Protein AF-A0A835HK41-F1 (afdb_monomer)

Secondary structure (DSSP, 8-state):
-THHHHHT---SS---EEEEES---SS--GGGGGHHHHSTT--EEEEE--TT------GGG-SS--EEEEES-TT---SHHHHH-TT--TTTTT--S-EEESTT--EEEEE--TT---SSPPP--STTEEE-TT--EEEEES-TT--S--GGGS-TT--EEEEES--THHHHB-TTTTT-TT--EEEEES---SSPPBT----TT--EEEEES-HHHHS-------SS--B----TTS--EEEEE-

Organism: NCBI:txid261450

Mean predicted aligned error: 10.42 Å

Structure (mmCIF, N/CA/C/O backbone):
data_AF-A0A835HK41-F1
#
_entry.id   AF-A0A835HK41-F1
#
loop_
_atom_site.group_PDB
_atom_site.id
_atom_site.type_symbol
_atom_site.label_atom_id
_atom_site.label_alt_id
_atom_site.label_comp_id
_atom_site.label_asym_id
_atom_site.label_entity_id
_atom_site.label_seq_id
_atom_site.pdbx_PDB_ins_code
_atom_site.Cartn_x
_atom_site.Cartn_y
_atom_site.Cartn_z
_atom_site.occupancy
_atom_site.B_iso_or_equiv
_atom_site.auth_seq_id
_atom_site.auth_comp_id
_atom_site.auth_asym_id
_atom_site.auth_atom_id
_atom_site.pdbx_PDB_model_num
ATOM 1 N N . MET A 1 1 ? -22.771 12.656 -3.712 1.00 49.12 1 MET A N 1
ATOM 2 C CA . MET A 1 1 ? -23.406 12.860 -2.393 1.00 49.12 1 MET A CA 1
ATOM 3 C C . MET A 1 1 ? -22.307 12.696 -1.344 1.00 49.12 1 MET A C 1
ATOM 5 O O . MET A 1 1 ? -21.992 11.572 -0.983 1.00 49.12 1 MET A O 1
ATOM 9 N N . GLU A 1 2 ? -21.628 13.786 -0.967 1.00 55.28 2 GLU A N 1
ATOM 10 C CA . GLU A 1 2 ? -20.454 13.754 -0.064 1.00 55.28 2 GLU A CA 1
ATOM 11 C C . GLU A 1 2 ? -20.826 13.539 1.416 1.00 55.28 2 GLU A C 1
ATOM 13 O O . GLU A 1 2 ? -20.044 12.956 2.163 1.00 55.28 2 GLU A O 1
ATOM 18 N N . GLY A 1 3 ? -22.055 13.886 1.817 1.00 61.69 3 GLY A N 1
ATOM 19 C CA . GLY A 1 3 ? -22.496 13.876 3.220 1.00 61.69 3 GLY A CA 1
ATOM 20 C C . GLY A 1 3 ? -22.807 12.507 3.843 1.00 61.69 3 GLY A C 1
ATOM 21 O O . GLY A 1 3 ? -23.171 12.443 5.014 1.00 61.69 3 GLY A O 1
ATOM 22 N N . VAL A 1 4 ? -22.686 11.392 3.111 1.00 67.62 4 VAL A N 1
ATOM 23 C CA . VAL A 1 4 ? -22.950 10.055 3.689 1.00 67.62 4 VAL A CA 1
ATOM 24 C C . VAL A 1 4 ? -21.869 9.685 4.706 1.00 67.62 4 VAL A C 1
ATOM 26 O O . VAL A 1 4 ? -22.189 9.238 5.803 1.00 67.62 4 VAL A O 1
ATOM 29 N N . LEU A 1 5 ? -20.593 9.937 4.386 1.00 72.31 5 LEU A N 1
ATOM 30 C CA . LEU A 1 5 ? -19.492 9.670 5.316 1.00 72.31 5 LEU A CA 1
ATOM 31 C C . LEU A 1 5 ? -19.488 10.642 6.507 1.00 72.31 5 LEU A C 1
ATOM 33 O O . LEU A 1 5 ? -19.051 10.264 7.588 1.00 72.31 5 LEU A O 1
ATOM 37 N N . GLU A 1 6 ? -19.992 11.869 6.350 1.00 71.56 6 GLU A N 1
ATOM 38 C CA . GLU A 1 6 ? -20.070 12.860 7.438 1.00 71.56 6 GLU A CA 1
ATOM 39 C C . GLU A 1 6 ? -20.971 12.389 8.585 1.00 71.56 6 GLU A C 1
ATOM 41 O O . GLU A 1 6 ? -20.616 12.546 9.750 1.00 71.56 6 GLU A O 1
ATOM 46 N N . ASN A 1 7 ? -22.087 11.736 8.251 1.00 66.12 7 ASN A N 1
ATOM 47 C CA . ASN A 1 7 ? -23.061 11.225 9.219 1.00 66.12 7 ASN A CA 1
ATOM 48 C C . ASN A 1 7 ? -22.710 9.833 9.770 1.00 66.12 7 ASN A C 1
ATOM 50 O O . ASN A 1 7 ? -23.328 9.377 10.728 1.00 66.12 7 ASN A O 1
ATOM 54 N N . LEU A 1 8 ? -21.730 9.151 9.168 1.00 67.19 8 LEU A N 1
ATOM 55 C CA . LEU A 1 8 ? -21.302 7.807 9.562 1.00 67.19 8 LEU A CA 1
ATOM 56 C C . LEU A 1 8 ? -20.300 7.783 10.714 1.00 67.19 8 LEU A C 1
ATOM 58 O O . LEU A 1 8 ? -19.982 6.681 11.159 1.00 67.19 8 LEU A O 1
ATOM 62 N N . GLY A 1 9 ? -19.790 8.945 11.152 1.00 63.72 9 GLY A N 1
ATOM 63 C CA . GLY A 1 9 ? -18.715 9.054 12.145 1.00 63.72 9 GLY A CA 1
ATOM 64 C C . GLY A 1 9 ? -18.848 7.968 13.213 1.00 63.72 9 GLY A C 1
ATOM 65 O O . GLY A 1 9 ? -19.854 7.974 13.925 1.00 63.72 9 GLY A O 1
ATOM 66 N N . PRO A 1 10 ? -17.931 6.978 13.272 1.00 58.06 10 PRO A N 1
ATOM 67 C CA . PRO A 1 10 ? -18.225 5.733 13.955 1.00 58.06 10 PRO A CA 1
ATOM 68 C C . PRO A 1 10 ? -18.379 6.015 15.443 1.00 58.06 10 PRO A C 1
ATOM 70 O O . PRO A 1 10 ? -17.421 6.266 16.176 1.00 58.06 10 PRO A O 1
ATOM 73 N N . HIS A 1 11 ? -19.629 5.999 15.892 1.00 54.53 11 HIS A N 1
ATOM 74 C CA . HIS A 1 11 ? -19.964 6.042 17.297 1.00 54.53 11 HIS A CA 1
ATOM 75 C C . HIS A 1 11 ? -19.516 4.705 17.912 1.00 54.53 11 HIS A C 1
ATOM 77 O O . HIS A 1 11 ? -20.265 3.736 17.913 1.00 54.53 11 HIS A O 1
ATOM 83 N N . LYS A 1 12 ? -18.300 4.705 18.480 1.00 60.59 12 LYS A N 1
ATOM 84 C CA . LYS A 1 12 ? -17.705 3.700 19.390 1.00 60.59 12 LYS A CA 1
ATOM 85 C C . LYS A 1 12 ? -17.008 2.469 18.767 1.00 60.59 12 LYS A C 1
ATOM 87 O O . LYS A 1 12 ? -17.631 1.525 18.294 1.00 60.59 12 LYS A O 1
ATOM 92 N N . SER A 1 13 ? -15.677 2.475 18.897 1.00 63.34 13 SER A N 1
ATOM 93 C CA . SER A 1 13 ? -14.769 1.468 19.503 1.00 63.34 13 SER A CA 1
ATOM 94 C C . SER A 1 13 ? -14.923 -0.047 19.259 1.00 63.34 13 SER A C 1
ATOM 96 O O . SER A 1 13 ? -14.248 -0.812 19.938 1.00 63.34 13 SER A O 1
ATOM 98 N N . SER A 1 14 ? -15.751 -0.531 18.338 1.00 73.50 14 SER A N 1
ATOM 99 C CA . SER A 1 14 ? -15.800 -1.969 17.978 1.00 73.50 14 SER A CA 1
ATOM 100 C C . SER A 1 14 ? -15.593 -2.232 16.491 1.00 73.50 14 SER A C 1
ATOM 102 O O . SER A 1 14 ? -15.550 -3.380 16.065 1.00 73.50 14 SER A O 1
ATOM 104 N N . LEU A 1 15 ? -15.459 -1.169 15.695 1.00 84.25 15 LEU A N 1
ATOM 105 C CA . LEU A 1 15 ? -15.229 -1.305 14.269 1.00 84.25 15 LEU A CA 1
ATOM 106 C C . LEU A 1 15 ? -13.803 -1.809 14.031 1.00 84.25 15 LEU A C 1
ATOM 108 O O . LEU A 1 15 ? -12.838 -1.092 14.296 1.00 84.25 15 LEU A O 1
ATOM 112 N N . GLU A 1 16 ? -13.705 -3.036 13.531 1.00 90.88 16 GLU A N 1
ATOM 113 C CA . GLU A 1 16 ? -12.445 -3.687 13.160 1.00 90.88 16 GLU A CA 1
ATOM 114 C C . GLU A 1 16 ? -12.195 -3.641 11.648 1.00 90.88 16 GLU A C 1
ATOM 116 O O . GLU A 1 16 ? -11.050 -3.707 11.207 1.00 90.88 16 GLU A O 1
ATOM 121 N N . GLU A 1 17 ? -13.242 -3.471 10.841 1.00 92.31 17 GLU A N 1
ATOM 122 C CA . GLU A 1 17 ? -13.142 -3.414 9.385 1.00 92.31 17 GLU A CA 1
ATOM 123 C C . GLU A 1 17 ? -13.850 -2.176 8.833 1.00 92.31 17 GLU A C 1
ATOM 125 O O . GLU A 1 17 ? -15.007 -1.905 9.152 1.00 92.31 17 GLU A O 1
ATOM 130 N N . LEU A 1 18 ? -13.149 -1.429 7.980 1.00 90.62 18 LEU A N 1
ATOM 131 C CA . LEU A 1 18 ? -13.694 -0.287 7.255 1.00 90.62 18 LEU A CA 1
ATOM 132 C C . LEU A 1 18 ? -13.413 -0.436 5.761 1.00 90.62 18 LEU A C 1
ATOM 134 O O . LEU A 1 18 ? -12.268 -0.352 5.315 1.00 90.62 18 LEU A O 1
ATOM 138 N N . VAL A 1 19 ? -14.482 -0.580 4.983 1.00 92.81 19 VAL A N 1
ATOM 139 C CA . VAL A 1 19 ? -14.432 -0.577 3.520 1.00 92.81 19 VAL A CA 1
ATOM 140 C C . VAL A 1 19 ? -15.157 0.657 3.004 1.00 92.81 19 VAL A C 1
ATOM 142 O O . VAL A 1 19 ? -16.350 0.834 3.243 1.00 92.81 19 VAL A O 1
ATOM 145 N N . ILE A 1 20 ? -14.441 1.504 2.272 1.00 91.56 20 ILE A N 1
ATOM 146 C CA . ILE A 1 20 ? -15.010 2.645 1.560 1.00 91.56 20 ILE A CA 1
ATOM 147 C C . ILE A 1 20 ? -14.843 2.378 0.072 1.00 91.56 20 ILE A C 1
ATOM 149 O O . ILE A 1 20 ? -13.726 2.300 -0.442 1.00 91.56 20 ILE A O 1
ATOM 153 N N . GLN A 1 21 ? -15.972 2.233 -0.613 1.00 93.62 21 GLN A N 1
ATOM 154 C CA . GLN A 1 21 ? -16.022 1.918 -2.031 1.00 93.62 21 GLN A CA 1
ATOM 155 C C . GLN A 1 21 ? -16.770 3.003 -2.801 1.00 93.62 21 GLN A C 1
ATOM 157 O O . GLN A 1 21 ? -17.793 3.503 -2.333 1.00 93.62 21 GLN A O 1
ATOM 162 N N . SER A 1 22 ? -16.281 3.337 -3.998 1.00 92.69 22 SER A N 1
ATOM 163 C CA . SER A 1 22 ? -16.965 4.251 -4.922 1.00 92.69 22 SER A CA 1
ATOM 164 C C . SER A 1 22 ? -17.223 5.639 -4.315 1.00 92.69 22 SER A C 1
ATOM 166 O O . SER A 1 22 ? -18.188 6.314 -4.679 1.00 92.69 22 SER A O 1
ATOM 168 N N . TYR A 1 23 ? -16.371 6.081 -3.378 1.00 88.81 23 TYR A N 1
ATOM 169 C CA . TYR A 1 23 ? -16.504 7.393 -2.749 1.00 88.81 23 TYR A CA 1
ATOM 170 C C . TYR A 1 23 ? -16.081 8.492 -3.721 1.00 88.81 23 TYR A C 1
ATOM 172 O O . TYR A 1 23 ? -14.926 8.592 -4.131 1.00 88.81 23 TYR A O 1
ATOM 180 N N . VAL A 1 24 ? -17.046 9.331 -4.084 1.00 87.62 24 VAL A N 1
ATOM 181 C CA . VAL A 1 24 ? -16.872 10.405 -5.071 1.00 87.62 24 VAL A CA 1
ATOM 182 C C . VAL A 1 24 ? -16.473 11.743 -4.452 1.00 87.62 24 VAL A C 1
ATOM 184 O O . VAL A 1 24 ? -16.379 12.726 -5.183 1.00 87.62 24 VAL A O 1
ATOM 187 N N . GLY A 1 25 ? -16.276 11.804 -3.134 1.00 84.25 25 GLY A N 1
ATOM 188 C CA . GLY A 1 25 ? -15.827 13.030 -2.487 1.00 84.25 25 GLY A CA 1
ATOM 189 C C . GLY A 1 25 ? -14.341 13.291 -2.686 1.00 84.25 25 GLY A C 1
ATOM 190 O O . GLY A 1 25 ? -13.558 12.379 -2.960 1.00 84.25 25 GLY A O 1
ATOM 191 N N . PHE A 1 26 ? -13.957 14.558 -2.562 1.00 82.12 26 PHE A N 1
ATOM 192 C CA . PHE A 1 26 ? -12.574 14.991 -2.794 1.00 82.12 26 PHE A CA 1
ATOM 193 C C . PHE A 1 26 ? -11.659 14.776 -1.586 1.00 82.12 26 PHE A C 1
ATOM 195 O O . PHE A 1 26 ? -10.443 14.629 -1.734 1.00 82.12 26 PHE A O 1
ATOM 202 N N . MET A 1 27 ? -12.249 14.762 -0.394 1.00 78.19 27 MET A N 1
ATOM 203 C CA . MET A 1 27 ? -11.568 14.614 0.884 1.00 78.19 27 MET A CA 1
ATOM 204 C C . MET A 1 27 ? -12.424 13.785 1.831 1.00 78.19 27 MET A C 1
ATOM 206 O O . MET A 1 27 ? -13.643 13.751 1.706 1.00 78.19 27 MET A O 1
ATOM 210 N N . PHE A 1 28 ? -11.791 13.135 2.799 1.00 81.06 28 PHE A N 1
ATOM 211 C CA . PHE A 1 28 ? -12.534 12.468 3.858 1.00 81.06 28 PHE A CA 1
ATOM 212 C C . PHE A 1 28 ? -13.167 13.471 4.835 1.00 81.06 28 PHE A C 1
ATOM 214 O O . PHE A 1 28 ? -12.683 14.597 4.966 1.00 81.06 28 PHE A O 1
ATOM 221 N N . PRO A 1 29 ? -14.238 13.083 5.548 1.00 75.50 29 PRO A N 1
ATOM 222 C CA . PRO A 1 29 ? -14.838 13.935 6.568 1.00 75.50 29 PRO A CA 1
ATOM 223 C C . PRO A 1 29 ? -13.855 14.224 7.721 1.00 75.50 29 PRO A C 1
ATOM 225 O O . PRO A 1 29 ? -12.966 13.410 7.993 1.00 75.50 29 PRO A O 1
ATOM 228 N N . PRO A 1 30 ? -14.031 15.332 8.470 1.00 76.56 30 PRO A N 1
ATOM 229 C CA . PRO A 1 30 ? -13.111 15.749 9.534 1.00 76.56 30 PRO A CA 1
ATOM 230 C C . PRO A 1 30 ? -12.805 14.667 10.578 1.00 76.56 30 PRO A C 1
ATOM 232 O O . PRO A 1 30 ? -11.676 14.565 11.056 1.00 76.56 30 PRO A O 1
ATOM 235 N N . TRP A 1 31 ? -13.779 13.810 10.901 1.00 78.25 31 TRP A N 1
ATOM 236 C CA . TRP A 1 31 ? -13.586 12.728 11.870 1.00 78.25 31 TRP A CA 1
ATOM 237 C C . TRP A 1 31 ? -12.554 11.685 11.410 1.00 78.25 31 TRP A C 1
ATOM 239 O O . TRP A 1 31 ? -11.861 11.109 12.246 1.00 78.25 31 TRP A O 1
ATOM 249 N N . MET A 1 32 ? -12.378 11.489 10.098 1.00 75.19 32 MET A N 1
ATOM 250 C CA . MET A 1 32 ? -11.334 10.623 9.542 1.00 75.19 32 MET A CA 1
ATOM 251 C C . MET A 1 32 ? -9.946 11.255 9.597 1.00 75.19 32 MET A C 1
ATOM 253 O O . MET A 1 32 ? -8.975 10.557 9.368 1.00 75.19 32 MET A O 1
ATOM 257 N N . PHE A 1 33 ? -9.793 12.537 9.925 1.00 71.19 33 PHE A N 1
ATOM 258 C CA . PHE A 1 33 ? -8.470 13.107 10.206 1.00 71.19 33 PHE A CA 1
ATOM 259 C C . PHE A 1 33 ? -8.049 12.919 11.671 1.00 71.19 33 PHE A C 1
ATOM 261 O O . PHE A 1 33 ? -6.866 13.030 11.990 1.00 71.19 33 PHE A O 1
ATOM 268 N N . SER A 1 34 ? -8.990 12.515 12.530 1.00 71.00 34 SER A N 1
ATOM 269 C CA . SER A 1 34 ? -8.771 12.089 13.917 1.00 71.00 34 SER A CA 1
ATOM 270 C C . SER A 1 34 ? -8.719 10.556 14.046 1.00 71.00 34 SER A C 1
ATOM 272 O O . SER A 1 34 ? -9.203 9.993 15.033 1.00 71.00 34 SER A O 1
ATOM 274 N N . VAL A 1 35 ? -8.133 9.868 13.050 1.00 63.84 35 VAL A N 1
ATOM 275 C CA . VAL A 1 35 ? -8.142 8.391 12.923 1.00 63.84 35 VAL A CA 1
ATOM 276 C C . VAL A 1 35 ? -7.738 7.653 14.193 1.00 63.84 35 VAL A C 1
ATOM 278 O O . VAL A 1 35 ? -8.343 6.646 14.535 1.00 63.84 35 VAL A O 1
ATOM 281 N N . GLN A 1 36 ? -6.744 8.162 14.920 1.00 64.69 36 GLN A N 1
ATOM 282 C CA . GLN A 1 36 ? -6.186 7.493 16.095 1.00 64.69 36 GLN A CA 1
ATOM 283 C C . GLN A 1 36 ? -7.208 7.317 17.231 1.00 64.69 36 GLN A C 1
ATOM 285 O O . GLN A 1 36 ? -7.095 6.381 18.013 1.00 64.69 36 GLN A O 1
ATOM 290 N N . PHE A 1 37 ? -8.209 8.199 17.309 1.00 65.62 37 PHE A N 1
ATOM 291 C CA . PHE A 1 37 ? -9.241 8.167 18.347 1.00 65.62 37 PHE A CA 1
ATOM 292 C C . PHE A 1 37 ? -10.542 7.538 17.847 1.00 65.62 37 PHE A C 1
ATOM 294 O O . PHE A 1 37 ? -11.225 6.847 18.595 1.00 65.62 37 PHE A O 1
ATOM 301 N N . VAL A 1 38 ? -10.884 7.780 16.582 1.00 68.62 38 VAL A N 1
ATOM 302 C CA . VAL A 1 38 ? -12.179 7.391 16.006 1.00 68.62 38 VAL A CA 1
ATOM 303 C C . VAL A 1 38 ? -12.137 5.982 15.406 1.00 68.62 38 VAL A C 1
ATOM 305 O O . VAL A 1 38 ? -13.110 5.239 15.479 1.00 68.62 38 VAL A O 1
ATOM 308 N N . LEU A 1 39 ? -10.988 5.594 14.857 1.00 75.31 39 LEU A N 1
ATOM 309 C CA . LEU A 1 39 ? -10.744 4.320 14.180 1.00 75.31 39 LEU A CA 1
ATOM 310 C C . LEU A 1 39 ? -9.711 3.475 14.940 1.00 75.31 39 LEU A C 1
ATOM 312 O O . LEU A 1 39 ? -8.976 2.691 14.345 1.00 75.31 39 LEU A O 1
ATOM 316 N N . SER A 1 40 ? -9.646 3.638 16.266 1.00 77.56 40 SER A N 1
ATOM 317 C CA . SER A 1 40 ? -8.586 3.072 17.107 1.00 77.56 40 SER A CA 1
ATOM 318 C C . SER A 1 40 ? -8.465 1.552 17.014 1.00 77.56 40 SER A C 1
ATOM 320 O O . SER A 1 40 ? -7.374 1.043 17.224 1.00 77.56 40 SER A O 1
ATOM 322 N N . ASN A 1 41 ? -9.549 0.842 16.692 1.00 86.81 41 ASN A N 1
ATOM 323 C CA . ASN A 1 41 ? -9.608 -0.623 16.696 1.00 86.81 41 ASN A CA 1
ATOM 324 C C . ASN A 1 41 ? -9.660 -1.228 15.288 1.00 86.81 41 ASN A C 1
ATOM 326 O O . ASN A 1 41 ? -9.850 -2.431 15.159 1.00 86.81 41 ASN A O 1
ATOM 330 N N . ILE A 1 42 ? -9.470 -0.419 14.239 1.00 90.81 42 ILE A N 1
ATOM 331 C CA . ILE A 1 42 ? -9.457 -0.920 12.866 1.00 90.81 42 ILE A CA 1
ATOM 332 C C . ILE A 1 42 ? -8.263 -1.854 12.662 1.00 90.81 42 ILE A C 1
ATOM 334 O O . ILE A 1 42 ? -7.113 -1.467 12.868 1.00 90.81 42 ILE A O 1
ATOM 338 N N . ILE A 1 43 ? -8.573 -3.058 12.194 1.00 94.94 43 ILE A N 1
ATOM 339 C CA . ILE A 1 43 ? -7.661 -4.130 11.800 1.00 94.94 43 ILE A CA 1
ATOM 340 C C . ILE A 1 43 ? -7.550 -4.182 10.271 1.00 94.94 43 ILE A C 1
ATOM 342 O O . ILE A 1 43 ? -6.456 -4.363 9.735 1.00 94.94 43 ILE A O 1
ATOM 346 N N . HIS A 1 44 ? -8.655 -3.957 9.558 1.00 96.31 44 HIS A N 1
ATOM 347 C CA . HIS A 1 44 ? -8.719 -4.012 8.099 1.00 96.31 44 HIS A CA 1
ATOM 348 C C . HIS A 1 44 ? -9.278 -2.710 7.523 1.00 96.31 44 HIS A C 1
ATOM 350 O O . HIS A 1 44 ? -10.377 -2.281 7.876 1.00 96.31 44 HIS A O 1
ATOM 356 N N . LEU A 1 45 ? -8.537 -2.083 6.608 1.00 95.00 45 LEU A N 1
ATOM 357 C CA . LEU A 1 45 ? -8.985 -0.881 5.910 1.00 95.00 45 LEU A CA 1
ATOM 358 C C . LEU A 1 45 ? -8.831 -1.050 4.404 1.00 95.00 45 LEU A C 1
ATOM 360 O O . LEU A 1 45 ? -7.746 -1.350 3.905 1.00 95.00 45 LEU A O 1
ATOM 364 N N . LYS A 1 46 ? -9.915 -0.801 3.670 1.00 96.38 46 LYS A N 1
ATOM 365 C CA . LYS A 1 46 ? -9.931 -0.840 2.209 1.00 96.38 46 LYS A CA 1
ATOM 366 C C . LYS A 1 46 ? -10.566 0.415 1.630 1.00 96.38 46 LYS A C 1
ATOM 368 O O . LYS A 1 46 ? -11.729 0.706 1.895 1.00 96.38 46 LYS A O 1
ATOM 373 N N . LEU A 1 47 ? -9.815 1.114 0.787 1.00 95.50 47 LEU A N 1
ATOM 374 C CA . LEU A 1 47 ? -10.312 2.178 -0.080 1.00 95.50 47 LEU A CA 1
ATOM 375 C C . LEU A 1 47 ? -10.308 1.657 -1.514 1.00 95.50 47 LEU A C 1
ATOM 377 O O . LEU A 1 47 ? -9.265 1.231 -2.007 1.00 95.50 47 LEU A O 1
ATOM 381 N N . PHE A 1 48 ? -11.464 1.659 -2.172 1.00 96.38 48 PHE A N 1
ATOM 382 C CA . PHE A 1 48 ? -11.611 1.102 -3.515 1.00 96.38 48 PHE A CA 1
ATOM 383 C C . PHE A 1 48 ? -12.432 2.017 -4.419 1.00 96.38 48 PHE A C 1
ATOM 385 O O . PHE A 1 48 ? -13.554 2.383 -4.078 1.00 96.38 48 PHE A O 1
ATOM 392 N N . GLN A 1 49 ? -11.899 2.346 -5.597 1.00 95.12 49 GLN A N 1
ATOM 393 C CA . GLN A 1 49 ? -12.581 3.186 -6.587 1.00 95.12 49 GLN A CA 1
ATOM 394 C C . GLN A 1 49 ? -13.031 4.531 -6.001 1.00 95.12 49 GLN A C 1
ATOM 396 O O . GLN A 1 49 ? -14.196 4.897 -6.112 1.00 95.12 49 GLN A O 1
ATOM 401 N N . CYS A 1 50 ? -12.133 5.284 -5.370 1.00 93.12 50 CYS A N 1
ATOM 402 C CA . CYS A 1 50 ? -12.435 6.642 -4.906 1.00 93.12 50 CYS A CA 1
ATOM 403 C C . CYS A 1 50 ? -11.793 7.655 -5.870 1.00 93.12 50 CYS A C 1
ATOM 405 O O . CYS A 1 50 ? -10.692 8.137 -5.598 1.00 93.12 50 CYS A O 1
ATOM 407 N N . PRO A 1 51 ? -12.412 7.950 -7.031 1.00 90.94 51 PRO A N 1
ATOM 408 C CA . PRO A 1 51 ? -11.704 8.553 -8.157 1.00 90.94 51 PRO A CA 1
ATOM 409 C C . PRO A 1 51 ? -11.296 10.011 -7.938 1.00 90.94 51 PRO A C 1
ATOM 411 O O . PRO A 1 51 ? -10.356 10.482 -8.567 1.00 90.94 51 PRO A O 1
ATOM 414 N N . ASN A 1 52 ? -11.998 10.718 -7.052 1.00 90.94 52 ASN A N 1
ATOM 415 C CA . ASN A 1 52 ? -11.763 12.132 -6.760 1.00 90.94 52 ASN A CA 1
ATOM 416 C C . ASN A 1 52 ? -10.860 12.349 -5.540 1.00 90.94 52 ASN A C 1
ATOM 418 O O . ASN A 1 52 ? -10.488 13.489 -5.251 1.00 90.94 52 ASN A O 1
ATOM 422 N N . LEU A 1 53 ? -10.518 11.274 -4.825 1.00 89.06 53 LEU A N 1
ATOM 423 C CA . LEU A 1 53 ? -9.753 11.331 -3.590 1.00 89.06 53 LEU A CA 1
ATOM 424 C C . LEU A 1 53 ? -8.289 11.643 -3.905 1.00 89.06 53 LEU A C 1
ATOM 426 O O . LEU A 1 53 ? -7.587 10.828 -4.500 1.00 89.06 53 LEU A O 1
ATOM 430 N N . LYS A 1 54 ? -7.846 12.837 -3.510 1.00 87.25 54 LYS A N 1
ATOM 431 C CA . LYS A 1 54 ? -6.473 13.311 -3.755 1.00 87.25 54 LYS A CA 1
ATOM 432 C C . LYS A 1 54 ? -5.557 13.146 -2.555 1.00 87.25 54 LYS A C 1
ATOM 434 O O . LYS A 1 54 ? -4.361 12.977 -2.752 1.00 87.25 54 LYS A O 1
ATOM 439 N N . VAL A 1 55 ? -6.128 13.240 -1.354 1.00 83.12 55 VAL A N 1
ATOM 440 C CA . VAL A 1 55 ? -5.393 13.268 -0.088 1.00 83.12 55 VAL A CA 1
ATOM 441 C C . VAL A 1 55 ? -5.932 12.189 0.835 1.00 83.12 55 VAL A C 1
ATOM 443 O O . VAL A 1 55 ? -7.142 12.114 1.071 1.00 83.12 55 VAL A O 1
ATOM 446 N N . LEU A 1 56 ? -5.035 11.362 1.368 1.00 86.00 56 LEU A N 1
ATOM 447 C CA . LEU A 1 56 ? -5.378 10.352 2.369 1.00 86.00 56 LEU A CA 1
ATOM 448 C C . LEU A 1 56 ? -5.294 10.928 3.794 1.00 86.00 56 LEU A C 1
ATOM 450 O O . LEU A 1 56 ? -4.543 11.872 4.048 1.00 86.00 56 LEU A O 1
ATOM 454 N N . PRO A 1 57 ? -6.063 10.385 4.756 1.00 82.94 57 PRO A N 1
ATOM 455 C CA . PRO A 1 57 ? -5.864 10.721 6.154 1.00 82.94 57 PRO A CA 1
ATOM 456 C C . PRO A 1 57 ? -4.560 10.083 6.654 1.00 82.94 57 PRO A C 1
ATOM 458 O O . PRO A 1 57 ? -4.018 9.183 6.016 1.00 82.94 57 PRO A O 1
ATOM 461 N N . ALA A 1 58 ? -4.090 10.503 7.832 1.00 83.31 58 ALA A N 1
ATOM 462 C CA . ALA A 1 58 ? -2.857 10.004 8.452 1.00 83.31 58 ALA A CA 1
ATOM 463 C C . ALA A 1 58 ? -3.005 8.564 8.991 1.00 83.31 58 ALA A C 1
ATOM 465 O O . ALA A 1 58 ? -2.924 8.321 10.199 1.00 83.31 58 ALA A O 1
ATOM 466 N N . LEU A 1 59 ? -3.252 7.608 8.093 1.00 88.94 59 LEU A N 1
ATOM 467 C CA . LEU A 1 59 ? -3.531 6.203 8.393 1.00 88.94 59 LEU A CA 1
ATOM 468 C C . LEU A 1 59 ? -2.401 5.539 9.190 1.00 88.94 59 LEU A C 1
ATOM 470 O O . LEU A 1 59 ? -2.668 4.608 9.947 1.00 88.94 59 LEU A O 1
ATOM 474 N N . GLY A 1 60 ? -1.169 6.057 9.108 1.00 87.00 60 GLY A N 1
ATOM 475 C CA . GLY A 1 60 ? -0.012 5.557 9.853 1.00 87.00 60 GLY A CA 1
ATOM 476 C C . GLY A 1 60 ? -0.175 5.550 11.366 1.00 87.00 60 GLY A C 1
ATOM 477 O O . GLY A 1 60 ? 0.520 4.803 12.050 1.00 87.00 60 GLY A O 1
ATOM 478 N N . LYS A 1 61 ? -1.114 6.325 11.912 1.00 85.25 61 LYS A N 1
ATOM 479 C CA . LYS A 1 61 ? -1.376 6.362 13.355 1.00 85.25 61 LYS A CA 1
ATOM 480 C C . LYS A 1 61 ? -2.305 5.243 13.848 1.00 85.25 61 LYS A C 1
ATOM 482 O O . LYS A 1 61 ? -2.498 5.123 15.058 1.00 85.25 61 LYS A O 1
ATOM 487 N N . LEU A 1 62 ? -2.867 4.425 12.955 1.00 88.56 62 LEU A N 1
ATOM 488 C CA . LEU A 1 62 ? -3.737 3.302 13.311 1.00 88.56 62 LEU A CA 1
ATOM 489 C C . LEU A 1 62 ? -2.926 2.170 13.963 1.00 88.56 62 LEU A C 1
ATOM 491 O O . LEU A 1 62 ? -2.155 1.474 13.306 1.00 88.56 62 LEU A O 1
ATOM 495 N N . GLN A 1 63 ? -3.107 1.989 15.274 1.00 87.88 63 GLN A N 1
ATOM 496 C CA . GLN A 1 63 ? -2.270 1.106 16.101 1.00 87.88 63 GLN A CA 1
ATOM 497 C C . GLN A 1 63 ? -2.571 -0.393 15.930 1.00 87.88 63 GLN A C 1
ATOM 499 O O . GLN A 1 63 ? -1.753 -1.233 16.305 1.00 87.88 63 GLN A O 1
ATOM 504 N N . PHE A 1 64 ? -3.740 -0.739 15.389 1.00 92.00 64 PHE A N 1
ATOM 505 C CA . PHE A 1 64 ? -4.192 -2.127 15.249 1.00 92.00 64 PHE A CA 1
ATOM 506 C C . PHE A 1 64 ? -4.332 -2.588 13.799 1.00 92.00 64 PHE A C 1
ATOM 508 O O . PHE A 1 64 ? -4.628 -3.757 13.577 1.00 92.00 64 PHE A O 1
ATOM 515 N N . LEU A 1 65 ? -4.068 -1.705 12.832 1.00 94.94 65 LEU A N 1
ATOM 516 C CA . LEU A 1 65 ? -4.246 -2.005 11.418 1.00 94.94 65 LEU A CA 1
ATOM 517 C C . LEU A 1 65 ? -3.265 -3.096 10.985 1.00 94.94 65 LEU A C 1
ATOM 519 O O . LEU A 1 65 ? -2.054 -2.896 11.057 1.00 94.94 65 LEU A O 1
ATOM 523 N N . GLU A 1 66 ? -3.794 -4.222 10.515 1.00 97.31 66 GLU A N 1
ATOM 524 C CA . GLU A 1 66 ? -3.034 -5.361 10.002 1.00 97.31 66 GLU A CA 1
ATOM 525 C C . GLU A 1 66 ? -3.040 -5.430 8.472 1.00 97.31 66 GLU A C 1
ATOM 527 O O . GLU A 1 66 ? -2.042 -5.859 7.887 1.00 97.31 66 GLU A O 1
ATOM 532 N N . GLN A 1 67 ? -4.120 -4.988 7.816 1.00 98.25 67 GLN A N 1
ATOM 533 C CA . GLN A 1 67 ? -4.227 -5.003 6.352 1.00 98.25 67 GLN A CA 1
ATOM 534 C C . GLN A 1 67 ? -4.746 -3.669 5.816 1.00 98.25 67 GLN A C 1
ATOM 536 O O . GLN A 1 67 ? -5.786 -3.169 6.253 1.00 98.25 67 GLN A O 1
ATOM 541 N N . LEU A 1 68 ? -4.022 -3.117 4.842 1.00 97.69 68 LEU A N 1
ATOM 542 C CA . LEU A 1 68 ? -4.361 -1.875 4.161 1.00 97.69 68 LEU A CA 1
ATOM 543 C C . LEU A 1 68 ? -4.417 -2.098 2.651 1.00 97.69 68 LEU A C 1
ATOM 545 O O . LEU A 1 68 ? -3.423 -2.484 2.038 1.00 97.69 68 LEU A O 1
ATOM 549 N N . HIS A 1 69 ? -5.565 -1.789 2.053 1.00 98.00 69 HIS A N 1
ATOM 550 C CA . HIS A 1 69 ? -5.792 -1.887 0.615 1.00 98.00 69 HIS A CA 1
ATOM 551 C C . HIS A 1 69 ? -6.168 -0.517 0.045 1.00 98.00 69 HIS A C 1
ATOM 553 O O . HIS A 1 69 ? -7.201 0.051 0.406 1.00 98.00 69 HIS A O 1
ATOM 559 N N . LEU A 1 70 ? -5.348 0.005 -0.864 1.00 97.12 70 LEU A N 1
ATOM 560 C CA . LEU A 1 70 ? -5.560 1.267 -1.574 1.00 97.12 70 LEU A CA 1
ATOM 561 C C . LEU A 1 70 ? -5.662 0.967 -3.067 1.00 97.12 70 LEU A C 1
ATOM 563 O O . LEU A 1 70 ? -4.655 0.748 -3.742 1.00 97.12 70 LEU A O 1
ATOM 567 N N . LEU A 1 71 ? -6.895 0.891 -3.560 1.00 97.81 71 LEU A N 1
ATOM 568 C CA . LEU A 1 71 ? -7.213 0.307 -4.856 1.00 97.81 71 LEU A CA 1
ATOM 569 C C . LEU A 1 71 ? -7.967 1.310 -5.741 1.00 97.81 71 LEU A C 1
ATOM 571 O O . LEU A 1 71 ? -8.998 1.854 -5.346 1.00 97.81 71 LEU A O 1
ATOM 575 N N . ASP A 1 72 ? -7.490 1.510 -6.964 1.00 96.75 72 ASP A N 1
ATOM 576 C CA . ASP A 1 72 ? -8.091 2.376 -7.983 1.00 96.75 72 ASP A CA 1
ATOM 577 C C . ASP A 1 72 ? -8.342 3.817 -7.480 1.00 96.75 72 ASP A C 1
ATOM 579 O O . ASP A 1 72 ? -9.387 4.423 -7.737 1.00 96.75 72 ASP A O 1
ATOM 583 N N . LEU A 1 73 ? -7.380 4.373 -6.730 1.00 95.31 73 LEU A N 1
ATOM 584 C CA . LEU A 1 73 ? -7.399 5.757 -6.234 1.00 95.31 73 LEU A CA 1
ATOM 585 C C . LEU A 1 73 ? -6.707 6.684 -7.242 1.00 95.31 73 LEU A C 1
ATOM 587 O O . LEU A 1 73 ? -5.597 7.168 -7.027 1.00 95.31 73 LEU A O 1
ATOM 591 N N . ILE A 1 74 ? -7.363 6.899 -8.383 1.00 95.12 74 ILE A N 1
ATOM 592 C CA . ILE A 1 74 ? -6.728 7.469 -9.582 1.00 95.12 74 ILE A CA 1
ATOM 593 C C . ILE A 1 74 ? -6.205 8.903 -9.436 1.00 95.12 74 ILE A C 1
ATOM 595 O O . ILE A 1 74 ? -5.385 9.319 -10.247 1.00 95.12 74 ILE A O 1
ATOM 599 N N . ALA A 1 75 ? -6.670 9.659 -8.440 1.00 93.44 75 ALA A N 1
ATOM 600 C CA . ALA A 1 75 ? -6.267 11.047 -8.216 1.00 93.44 75 ALA A CA 1
ATOM 601 C C . ALA A 1 75 ? -5.174 11.216 -7.144 1.00 93.44 75 ALA A C 1
ATOM 603 O O . ALA A 1 75 ? -4.716 12.343 -6.932 1.00 93.44 75 ALA A O 1
ATOM 604 N N . VAL A 1 76 ? -4.752 10.132 -6.481 1.00 91.00 76 VAL A N 1
ATOM 605 C CA . VAL A 1 76 ? -3.685 10.161 -5.471 1.00 91.00 76 VAL A CA 1
ATOM 606 C C . VAL A 1 76 ? -2.335 10.331 -6.156 1.00 91.00 76 VAL A C 1
ATOM 608 O O . VAL A 1 76 ? -1.983 9.557 -7.045 1.00 91.00 76 VAL A O 1
ATOM 611 N N . LYS A 1 77 ? -1.577 11.340 -5.712 1.00 89.56 77 LYS A N 1
ATOM 612 C CA . LYS A 1 77 ? -0.254 11.666 -6.263 1.00 89.56 77 LYS A CA 1
ATOM 613 C C . LYS A 1 77 ? 0.903 11.298 -5.348 1.00 89.56 77 LYS A C 1
ATOM 615 O O . LYS A 1 77 ? 1.924 10.842 -5.842 1.00 89.56 77 LYS A O 1
ATOM 620 N N . GLN A 1 78 ? 0.746 11.458 -4.038 1.00 86.56 78 GLN A N 1
ATOM 621 C CA . GLN A 1 78 ? 1.789 11.181 -3.050 1.00 86.56 78 GLN A CA 1
ATOM 622 C C . GLN A 1 78 ? 1.184 10.345 -1.922 1.00 86.56 78 GLN A C 1
ATOM 624 O O . GLN A 1 78 ? 0.134 10.688 -1.388 1.00 86.56 78 GLN A O 1
ATOM 629 N N . LEU A 1 79 ? 1.815 9.222 -1.580 1.00 86.31 79 LEU A N 1
ATOM 630 C CA . LEU A 1 79 ? 1.389 8.361 -0.476 1.00 86.31 79 LEU A CA 1
ATOM 631 C C . LEU A 1 79 ? 2.230 8.611 0.770 1.00 86.31 79 LEU A C 1
ATOM 633 O O . LEU A 1 79 ? 1.695 8.565 1.875 1.00 86.31 79 LEU A O 1
ATOM 637 N N . GLY A 1 80 ? 3.527 8.882 0.611 1.00 78.88 80 GLY A N 1
ATOM 638 C CA . GLY A 1 80 ? 4.453 9.038 1.730 1.00 78.88 80 GLY A CA 1
ATOM 639 C C . GLY A 1 80 ? 4.028 10.145 2.693 1.00 78.88 80 GLY A C 1
ATOM 640 O O . GLY A 1 80 ? 3.875 9.910 3.892 1.00 78.88 80 GLY A O 1
ATOM 641 N N . THR A 1 81 ? 3.768 11.340 2.170 1.00 72.50 81 THR A N 1
ATOM 642 C CA . THR A 1 81 ? 3.308 12.494 2.958 1.00 72.50 81 THR A CA 1
ATOM 643 C C . THR A 1 81 ? 1.935 12.268 3.579 1.00 72.50 81 THR A C 1
ATOM 645 O O . THR A 1 81 ? 1.713 12.632 4.735 1.00 72.50 81 THR A O 1
ATOM 648 N N . ASP A 1 82 ? 1.028 11.638 2.837 1.00 75.62 82 ASP A N 1
ATOM 649 C CA . ASP A 1 82 ? -0.381 11.538 3.203 1.00 75.62 82 ASP A CA 1
ATOM 650 C C . ASP A 1 82 ? -0.629 10.425 4.226 1.00 75.62 82 ASP A C 1
ATOM 652 O O . ASP A 1 82 ? -1.284 10.643 5.247 1.00 75.62 82 ASP A O 1
ATOM 656 N N . LEU A 1 83 ? -0.051 9.241 3.996 1.00 77.00 83 LEU A N 1
ATOM 657 C CA . LEU A 1 83 ? -0.181 8.089 4.888 1.00 77.00 83 LEU A CA 1
ATOM 658 C C . LEU A 1 83 ? 0.550 8.309 6.207 1.00 77.00 83 LEU A C 1
ATOM 660 O O . LEU A 1 83 ? 0.024 7.960 7.268 1.00 77.00 83 LEU A O 1
ATOM 664 N N . LEU A 1 84 ? 1.774 8.844 6.141 1.00 73.31 84 LEU A N 1
ATOM 665 C CA . LEU A 1 84 ? 2.647 8.947 7.306 1.00 73.31 84 LEU A CA 1
ATOM 666 C C . LEU A 1 84 ? 2.394 10.238 8.089 1.00 73.31 84 LEU A C 1
ATOM 668 O O . LEU A 1 84 ? 2.438 10.220 9.319 1.00 73.31 84 LEU A O 1
ATOM 672 N N . ARG A 1 85 ? 2.139 11.349 7.381 1.00 68.31 85 ARG A N 1
ATOM 673 C CA . ARG A 1 85 ? 1.967 12.712 7.915 1.00 68.31 85 ARG A CA 1
ATOM 674 C C . ARG A 1 85 ? 2.920 13.035 9.076 1.00 68.31 85 ARG A C 1
ATOM 676 O O . ARG A 1 85 ? 2.521 13.596 10.100 1.00 68.31 85 ARG A O 1
ATOM 683 N N . ILE A 1 86 ? 4.187 12.652 8.910 1.00 56.28 86 ILE A N 1
ATOM 684 C CA . ILE A 1 86 ? 5.284 12.935 9.839 1.00 56.28 86 ILE A CA 1
ATOM 685 C C . ILE A 1 86 ? 5.707 14.386 9.590 1.00 56.28 86 ILE A C 1
ATOM 687 O O . ILE A 1 86 ? 6.239 14.683 8.527 1.00 56.28 86 ILE A O 1
ATOM 691 N N . GLY A 1 87 ? 5.462 15.296 10.538 1.00 43.84 87 GLY A N 1
ATOM 692 C CA . GLY A 1 87 ? 6.102 16.621 10.512 1.00 43.84 87 GLY A CA 1
ATOM 693 C C . GLY A 1 87 ? 5.249 17.847 10.844 1.00 43.84 87 GLY A C 1
ATOM 694 O O . GLY A 1 87 ? 5.834 18.869 11.172 1.00 43.84 87 GLY A O 1
ATOM 695 N N . ASN A 1 88 ? 3.912 17.773 10.845 1.00 43.59 88 ASN A N 1
ATOM 696 C CA . ASN A 1 88 ? 3.071 18.966 11.090 1.00 43.59 88 ASN A CA 1
ATOM 697 C C . ASN A 1 88 ? 2.213 18.920 12.360 1.00 43.59 88 ASN A C 1
ATOM 699 O O . ASN A 1 88 ? 1.523 19.893 12.661 1.00 43.59 88 ASN A O 1
ATOM 703 N N . ASP A 1 89 ? 2.253 17.831 13.128 1.00 47.75 89 ASP A N 1
ATOM 704 C CA . ASP A 1 89 ? 1.665 17.839 14.466 1.00 47.75 89 ASP A CA 1
ATOM 705 C C . ASP A 1 89 ? 2.696 18.404 15.446 1.00 47.75 89 ASP A C 1
ATOM 707 O O . ASP A 1 89 ? 3.677 17.738 15.782 1.00 47.75 89 ASP A O 1
ATOM 711 N N . ALA A 1 90 ? 2.447 19.612 15.955 1.00 43.66 90 ALA A N 1
ATOM 712 C CA . ALA A 1 90 ? 3.198 20.206 17.067 1.00 43.66 90 ALA A CA 1
ATOM 713 C C . ALA A 1 90 ? 3.210 19.315 18.334 1.00 43.66 90 ALA A C 1
ATOM 715 O O . ALA A 1 90 ? 3.944 19.585 19.278 1.00 43.66 90 ALA A O 1
ATOM 716 N N . SER A 1 91 ? 2.415 18.236 18.357 1.00 45.66 91 SER A N 1
ATOM 717 C CA . SER A 1 91 ? 2.419 17.207 19.397 1.00 45.66 91 SER A CA 1
ATOM 718 C C . SER A 1 91 ? 3.516 16.144 19.242 1.00 45.66 91 SER A C 1
ATOM 720 O O . SER A 1 91 ? 3.685 15.338 20.149 1.00 45.66 91 SER A O 1
ATOM 722 N N . MET A 1 92 ? 4.209 16.073 18.099 1.00 45.47 92 MET A N 1
ATOM 723 C CA . MET A 1 92 ? 5.250 15.062 17.835 1.00 45.47 92 MET A CA 1
ATOM 724 C C . MET A 1 92 ? 6.665 15.611 18.041 1.00 45.47 92 MET A C 1
ATOM 726 O O . MET A 1 92 ? 7.586 14.843 18.295 1.00 45.47 92 MET A O 1
ATOM 730 N N . SER A 1 93 ? 6.839 16.935 17.992 1.00 44.97 93 SER A N 1
ATOM 731 C CA . SER A 1 93 ? 8.111 17.615 18.272 1.00 44.97 93 SER A CA 1
ATOM 732 C C . SER A 1 93 ? 8.489 17.631 19.761 1.00 44.97 93 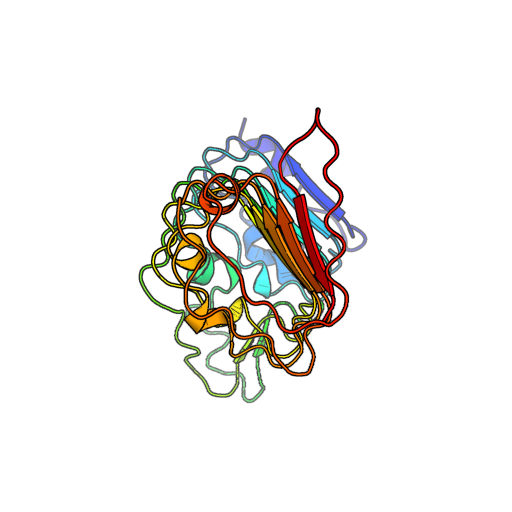SER A C 1
ATOM 734 O O . SER A 1 93 ? 9.598 18.036 20.099 1.00 44.97 93 SER A O 1
ATOM 736 N N . SER A 1 94 ? 7.601 17.175 20.653 1.00 46.88 94 SER A N 1
ATOM 737 C CA . SER A 1 94 ? 7.820 17.101 22.105 1.00 46.88 94 SER A CA 1
ATOM 738 C C . SER A 1 94 ? 7.989 15.678 22.652 1.00 46.88 94 SER A C 1
ATOM 740 O O . SER A 1 94 ? 8.176 15.509 23.858 1.00 46.88 94 SER A O 1
ATOM 742 N N . LEU A 1 95 ? 7.938 14.642 21.806 1.00 50.16 95 LEU A N 1
ATOM 743 C CA . LEU A 1 95 ? 8.033 13.256 22.264 1.00 50.16 95 LEU A CA 1
ATOM 744 C C . LEU A 1 95 ? 9.496 12.804 22.337 1.00 50.16 95 LEU A C 1
ATOM 746 O O . LEU A 1 95 ? 10.166 12.596 21.333 1.00 50.16 95 LEU A O 1
ATOM 750 N N . SER A 1 96 ? 9.965 12.568 23.559 1.00 52.72 96 SER A N 1
ATOM 751 C CA . SER A 1 96 ? 11.237 11.912 23.893 1.00 52.72 96 SER A CA 1
ATOM 752 C C . SER A 1 96 ? 11.271 10.407 23.562 1.00 52.72 96 SER A C 1
ATOM 754 O O . SER A 1 96 ? 12.227 9.720 23.912 1.00 52.72 96 SER A O 1
ATOM 756 N N . SER A 1 97 ? 10.232 9.878 22.906 1.00 58.41 97 SER A N 1
ATOM 757 C CA . SER A 1 97 ? 10.041 8.452 22.616 1.00 58.41 97 SER A CA 1
ATOM 758 C C . SER A 1 97 ? 9.967 8.185 21.110 1.00 58.41 97 SER A C 1
ATOM 760 O O . SER A 1 97 ? 9.484 9.041 20.366 1.00 58.41 97 SER A O 1
ATOM 762 N N . PRO A 1 98 ? 10.419 7.006 20.646 1.00 67.44 98 PRO A N 1
ATO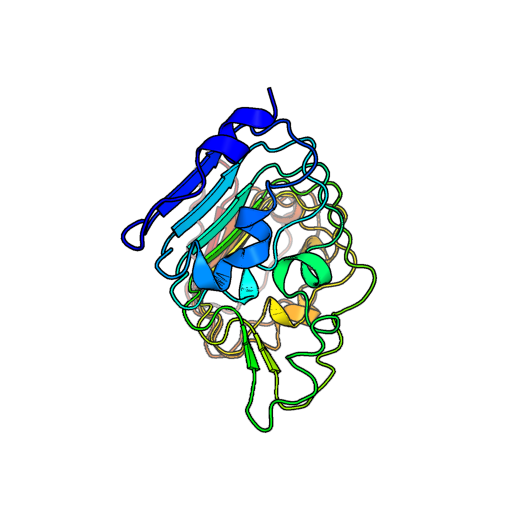M 763 C CA . PRO A 1 98 ? 10.345 6.643 19.242 1.00 67.44 98 PRO A CA 1
ATOM 764 C C . PRO A 1 98 ? 8.895 6.549 18.760 1.00 67.44 98 PRO A C 1
ATOM 766 O O . PRO A 1 98 ? 8.037 5.955 19.412 1.00 67.44 98 PRO A O 1
ATOM 769 N N . VAL A 1 99 ? 8.629 7.139 17.599 1.00 79.06 99 VAL A N 1
ATOM 770 C CA . VAL A 1 99 ? 7.322 7.113 16.943 1.00 79.06 99 VAL A CA 1
ATOM 771 C C . VAL A 1 99 ? 7.263 5.884 16.049 1.00 79.06 99 VAL A C 1
ATOM 773 O O . VAL A 1 99 ? 8.076 5.736 15.136 1.00 79.06 99 VAL A O 1
ATOM 776 N N . VAL A 1 100 ? 6.274 5.021 16.281 1.00 86.56 100 VAL A N 1
ATOM 777 C CA . VAL A 1 100 ? 6.015 3.861 15.424 1.00 86.56 100 VAL A CA 1
ATOM 778 C C . VAL A 1 100 ? 4.731 4.090 14.639 1.00 86.56 100 VAL A C 1
ATOM 780 O O . VAL A 1 100 ? 3.655 4.226 15.223 1.00 86.56 100 VAL A O 1
ATOM 783 N N . LEU A 1 101 ? 4.846 4.135 13.314 1.00 88.56 101 LEU A N 1
ATOM 784 C CA . LEU A 1 101 ? 3.698 4.189 12.414 1.00 88.56 101 LEU A CA 1
ATOM 785 C C . LEU A 1 101 ? 3.383 2.792 11.897 1.00 88.56 101 LEU A C 1
ATOM 787 O O . LEU A 1 101 ? 4.295 2.024 11.596 1.00 88.56 101 LEU A O 1
ATOM 791 N N . PHE A 1 102 ? 2.093 2.481 11.772 1.00 91.56 102 PHE A N 1
ATOM 792 C CA . PHE A 1 102 ? 1.600 1.170 11.351 1.00 91.56 102 PHE A CA 1
ATOM 793 C C . PHE A 1 102 ? 2.240 0.008 12.141 1.00 91.56 102 PHE A C 1
ATOM 795 O O . PHE A 1 102 ? 2.802 -0.919 11.552 1.00 91.56 102 PHE A O 1
ATOM 802 N N . PRO A 1 103 ? 2.172 0.024 13.484 1.00 91.62 103 PRO A N 1
ATOM 803 C CA . PRO A 1 103 ? 2.894 -0.922 14.334 1.00 91.62 103 PRO A CA 1
ATOM 804 C C . PRO A 1 103 ? 2.400 -2.367 14.222 1.00 91.62 103 PRO A C 1
ATOM 806 O O . PRO A 1 103 ? 3.016 -3.239 14.813 1.00 91.62 103 PRO A O 1
ATOM 809 N N . LYS A 1 104 ? 1.296 -2.654 13.524 1.00 95.00 104 LYS A N 1
ATOM 810 C CA . LYS A 1 104 ? 0.806 -4.025 13.302 1.00 95.00 104 LYS A CA 1
ATOM 811 C C . LYS A 1 104 ? 0.566 -4.364 11.835 1.00 95.00 104 LYS A C 1
ATOM 813 O O . LYS A 1 104 ? 0.121 -5.472 11.551 1.00 95.00 104 LYS A O 1
ATOM 818 N N . LEU A 1 105 ? 0.879 -3.453 10.911 1.00 96.31 105 LEU A N 1
ATOM 819 C CA . LEU A 1 105 ? 0.563 -3.663 9.504 1.00 96.31 105 LEU A CA 1
ATOM 820 C C . LEU A 1 105 ? 1.406 -4.809 8.958 1.00 96.31 105 LEU A C 1
ATOM 822 O O . LEU A 1 105 ? 2.628 -4.771 9.045 1.00 96.31 105 LEU A O 1
ATOM 826 N N . ARG A 1 106 ? 0.733 -5.818 8.405 1.00 96.69 106 ARG A N 1
ATOM 827 C CA . ARG A 1 106 ? 1.327 -7.031 7.835 1.00 96.69 106 ARG A CA 1
ATOM 828 C C . ARG A 1 106 ? 1.201 -7.046 6.322 1.00 96.69 106 ARG A C 1
ATOM 830 O O . ARG A 1 106 ? 2.142 -7.464 5.654 1.00 96.69 106 ARG A O 1
ATOM 837 N N . LEU A 1 107 ? 0.080 -6.557 5.794 1.00 97.31 107 LEU A N 1
ATOM 838 C CA . LEU A 1 107 ? -0.203 -6.521 4.364 1.00 97.31 107 LEU A CA 1
ATOM 839 C C . LEU A 1 107 ? -0.497 -5.096 3.898 1.00 97.31 107 LEU A C 1
ATOM 841 O O . LEU A 1 107 ? -1.381 -4.429 4.437 1.00 97.31 107 LEU A O 1
ATOM 845 N N . LEU A 1 108 ? 0.209 -4.672 2.851 1.00 96.94 108 LEU A N 1
ATOM 846 C CA . LEU A 1 108 ? -0.063 -3.437 2.122 1.00 96.94 108 LEU A CA 1
ATOM 847 C C . LEU A 1 108 ? -0.290 -3.750 0.641 1.00 96.94 108 LEU A C 1
ATOM 849 O O . LEU A 1 108 ? 0.595 -4.289 -0.026 1.00 96.94 108 LEU A O 1
ATOM 853 N N . GLU A 1 109 ? -1.463 -3.389 0.125 1.00 97.69 109 GLU A N 1
ATOM 854 C CA . GLU A 1 109 ? -1.802 -3.489 -1.294 1.00 97.69 109 GLU A CA 1
ATOM 855 C C . GLU A 1 109 ? -2.039 -2.100 -1.893 1.00 97.69 109 GLU A C 1
ATOM 857 O O . GLU A 1 109 ? -2.944 -1.373 -1.479 1.00 97.69 109 GLU A O 1
ATOM 862 N N . LEU A 1 110 ? -1.233 -1.756 -2.895 1.00 96.56 110 LEU A N 1
ATOM 863 C CA . LEU A 1 110 ? -1.310 -0.530 -3.681 1.00 96.56 110 LEU A CA 1
ATOM 864 C C . LEU A 1 110 ? -1.625 -0.908 -5.126 1.00 96.56 110 LEU A C 1
ATOM 866 O O . LEU A 1 110 ? -0.786 -1.482 -5.821 1.00 96.56 110 LEU A O 1
ATOM 870 N N . LYS A 1 111 ? -2.835 -0.614 -5.596 1.00 96.88 111 LYS A N 1
ATOM 871 C CA . LYS A 1 111 ? -3.273 -1.032 -6.929 1.00 96.88 111 LYS A CA 1
ATOM 872 C C . LYS A 1 111 ? -3.956 0.097 -7.670 1.00 96.88 111 LYS A C 1
ATOM 874 O O . LYS A 1 111 ? -4.827 0.750 -7.112 1.00 96.88 111 LYS A O 1
ATOM 879 N N . GLY A 1 112 ? -3.629 0.270 -8.947 1.00 96.50 112 GLY A N 1
ATOM 880 C CA . GLY A 1 112 ? -4.337 1.214 -9.807 1.00 96.50 112 GLY A CA 1
ATOM 881 C C . GLY A 1 112 ? -4.170 2.652 -9.324 1.00 96.50 112 GLY A C 1
ATOM 882 O O . GLY A 1 112 ? -5.153 3.372 -9.164 1.00 96.50 112 GLY A O 1
ATOM 883 N N . LEU A 1 113 ? -2.922 3.058 -9.086 1.00 95.56 113 LEU A N 1
ATOM 884 C CA . LEU A 1 113 ? -2.552 4.416 -8.685 1.00 95.56 113 LEU A CA 1
ATOM 885 C C . LEU A 1 113 ? -1.781 5.094 -9.839 1.00 95.56 113 LEU A C 1
ATOM 887 O O . LEU A 1 113 ? -0.568 5.275 -9.753 1.00 95.56 113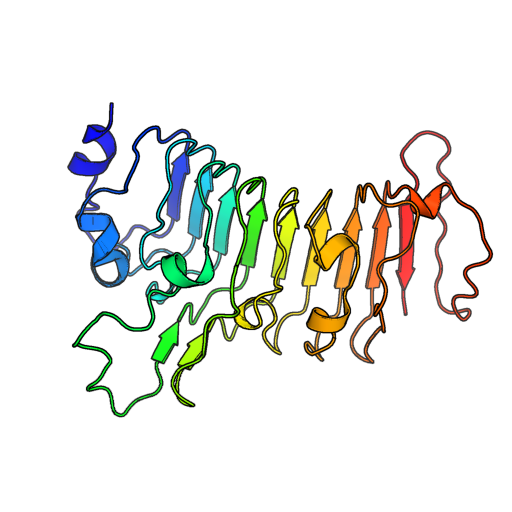 LEU A O 1
ATOM 891 N N . PRO A 1 114 ? -2.448 5.419 -10.965 1.00 94.88 114 PRO A N 1
ATOM 892 C CA . PRO A 1 114 ? -1.801 5.918 -12.181 1.00 94.88 114 PRO A CA 1
ATOM 893 C C . PRO A 1 114 ? -1.108 7.271 -12.015 1.00 94.88 114 PRO A C 1
ATOM 895 O O . PRO A 1 114 ? -0.177 7.560 -12.760 1.00 94.88 114 PRO A O 1
ATOM 898 N N . GLU A 1 115 ? -1.548 8.087 -11.057 1.00 94.25 115 GLU A N 1
ATOM 899 C CA . GLU A 1 115 ? -0.979 9.407 -10.778 1.00 94.25 115 GLU A CA 1
ATOM 900 C C . GLU A 1 115 ? 0.036 9.402 -9.629 1.00 94.25 115 GLU A C 1
ATOM 902 O O . GLU A 1 115 ? 0.598 10.453 -9.329 1.00 94.25 115 GLU A O 1
ATOM 907 N N . TRP A 1 116 ? 0.294 8.243 -9.009 1.00 92.88 116 TRP A N 1
ATOM 908 C CA . TRP A 1 116 ? 1.226 8.135 -7.890 1.00 92.88 116 TRP A CA 1
ATOM 909 C C . TRP A 1 116 ? 2.666 8.339 -8.363 1.00 92.88 116 TRP A C 1
ATOM 911 O O . TRP A 1 116 ? 3.240 7.506 -9.066 1.00 92.88 116 TRP A O 1
ATOM 921 N N . GLU A 1 117 ? 3.235 9.466 -7.952 1.00 89.75 117 GLU A N 1
ATOM 922 C CA . GLU A 1 117 ? 4.578 9.924 -8.266 1.00 89.75 117 GLU A CA 1
ATOM 923 C C . GLU A 1 117 ? 5.198 10.504 -6.990 1.00 89.75 117 GLU A C 1
ATOM 925 O O . GLU A 1 117 ? 4.942 11.644 -6.604 1.00 89.75 117 GLU A O 1
ATOM 930 N N . GLU A 1 118 ? 6.015 9.702 -6.311 1.00 82.69 118 GLU A N 1
ATOM 931 C CA . GLU A 1 118 ? 6.830 10.189 -5.196 1.00 82.69 118 GLU A CA 1
ATOM 932 C C . GLU A 1 118 ? 7.991 11.004 -5.768 1.00 82.69 118 GLU A C 1
ATOM 934 O O . GLU A 1 118 ? 8.823 10.479 -6.512 1.00 82.69 118 GLU A O 1
ATOM 939 N N . GLU A 1 119 ? 8.029 12.296 -5.447 1.00 71.88 119 GLU A N 1
ATOM 940 C CA . GLU A 1 119 ? 9.081 13.208 -5.915 1.00 71.88 119 GLU A CA 1
ATOM 941 C C . GLU A 1 119 ? 10.377 13.024 -5.117 1.00 71.88 119 GLU A C 1
ATOM 943 O O . GLU A 1 119 ? 11.482 13.144 -5.653 1.00 71.88 119 GLU A O 1
ATOM 948 N N . HIS A 1 120 ? 10.245 12.688 -3.834 1.00 71.25 120 HIS A N 1
ATOM 949 C CA . HIS A 1 120 ? 11.345 12.508 -2.900 1.00 71.25 120 HIS A CA 1
ATOM 950 C C . HIS A 1 120 ? 11.044 11.331 -1.980 1.00 71.25 120 HIS A C 1
ATOM 952 O O . HIS A 1 120 ? 9.887 11.083 -1.641 1.00 71.25 120 HIS A O 1
ATOM 958 N N . ASP A 1 121 ? 12.085 10.624 -1.544 1.00 69.75 121 ASP A N 1
ATOM 959 C CA . ASP A 1 121 ? 11.903 9.703 -0.431 1.00 69.75 121 ASP A CA 1
ATOM 960 C C . ASP A 1 121 ? 11.598 10.506 0.836 1.00 69.75 121 ASP A C 1
ATOM 962 O O . ASP A 1 121 ? 12.154 11.589 1.045 1.00 69.75 121 ASP A O 1
ATOM 966 N N . VAL A 1 122 ? 10.686 10.000 1.665 1.00 65.94 122 VAL A N 1
ATOM 967 C CA . VAL A 1 122 ? 10.267 10.713 2.872 1.00 65.94 122 VAL A CA 1
ATOM 968 C C . VAL A 1 122 ? 11.468 10.754 3.812 1.00 65.94 122 VAL A C 1
ATOM 970 O O . VAL A 1 122 ? 11.913 9.692 4.254 1.00 65.94 122 VAL A O 1
ATOM 973 N N . PRO A 1 123 ? 12.004 11.941 4.154 1.00 54.34 123 PRO A N 1
ATOM 974 C CA . PRO A 1 123 ? 13.088 12.009 5.111 1.00 54.34 123 PRO A CA 1
ATOM 975 C C . PRO A 1 123 ? 12.565 11.447 6.431 1.00 54.34 123 PRO A C 1
ATOM 977 O O . PRO A 1 123 ? 11.633 11.989 7.028 1.00 54.34 123 PRO A O 1
ATOM 980 N N . THR A 1 124 ? 13.160 10.355 6.908 1.00 54.56 124 THR A N 1
ATOM 981 C CA . THR A 1 124 ? 13.033 9.940 8.304 1.00 54.56 124 THR A CA 1
ATOM 982 C C . THR A 1 124 ? 13.742 11.008 9.133 1.00 54.56 124 THR A C 1
ATOM 984 O O . THR A 1 124 ? 14.915 10.881 9.471 1.00 54.56 124 THR A O 1
ATOM 987 N N . THR A 1 125 ? 13.059 12.126 9.382 1.00 45.03 125 THR A N 1
ATOM 988 C CA . THR A 1 125 ? 13.595 13.362 9.981 1.00 45.03 125 THR A CA 1
ATOM 989 C C . THR A 1 125 ? 14.063 13.194 11.425 1.00 45.03 125 THR A C 1
ATOM 991 O O . THR A 1 125 ? 14.580 14.132 12.025 1.00 45.03 125 THR A O 1
ATOM 994 N N . SER A 1 126 ? 13.955 11.996 11.992 1.00 48.12 126 SER A N 1
ATOM 995 C CA . SER A 1 126 ? 14.598 11.653 13.248 1.00 48.12 126 SER A CA 1
ATOM 996 C C . SER A 1 126 ? 14.995 10.180 13.243 1.00 48.12 126 SER A C 1
ATOM 998 O O . SER A 1 126 ? 14.239 9.326 12.772 1.00 48.12 126 SER A O 1
ATOM 1000 N N . ASN A 1 127 ? 16.137 9.867 13.855 1.00 52.69 127 ASN A N 1
ATOM 1001 C CA . ASN A 1 127 ? 16.611 8.503 14.141 1.00 52.69 127 ASN A CA 1
ATOM 1002 C C . ASN A 1 127 ? 15.645 7.681 15.034 1.00 52.69 127 ASN A C 1
ATOM 1004 O O . ASN A 1 127 ? 15.981 6.584 15.468 1.00 52.69 127 ASN A O 1
ATOM 1008 N N . ASN A 1 128 ? 14.446 8.205 15.306 1.00 61.75 128 ASN A N 1
ATOM 1009 C CA . ASN A 1 128 ? 13.462 7.702 16.250 1.00 61.75 128 ASN A CA 1
ATOM 1010 C C . ASN A 1 128 ? 12.120 7.330 15.585 1.00 61.75 128 ASN A C 1
ATOM 1012 O O . ASN A 1 128 ? 11.167 7.027 16.297 1.00 61.75 128 ASN A O 1
ATOM 1016 N N . THR A 1 129 ? 12.009 7.340 14.251 1.00 72.94 129 THR A N 1
ATOM 1017 C CA . THR A 1 129 ? 10.772 6.954 13.537 1.00 72.94 129 THR A CA 1
ATOM 1018 C C . THR A 1 129 ? 10.893 5.570 12.902 1.00 72.94 129 THR A C 1
ATOM 1020 O O . THR A 1 129 ? 11.734 5.366 12.032 1.00 72.94 129 THR A O 1
ATOM 1023 N N . ASN A 1 130 ? 10.035 4.629 13.305 1.00 83.19 130 ASN A N 1
ATOM 1024 C CA . ASN A 1 130 ? 9.945 3.287 12.724 1.00 83.19 130 ASN A CA 1
ATOM 1025 C C . ASN A 1 130 ? 8.616 3.138 11.970 1.00 83.19 130 ASN A C 1
ATOM 1027 O O . ASN A 1 130 ? 7.545 3.296 12.555 1.00 83.19 130 ASN A O 1
ATOM 1031 N N . ILE A 1 131 ? 8.675 2.866 10.670 1.00 86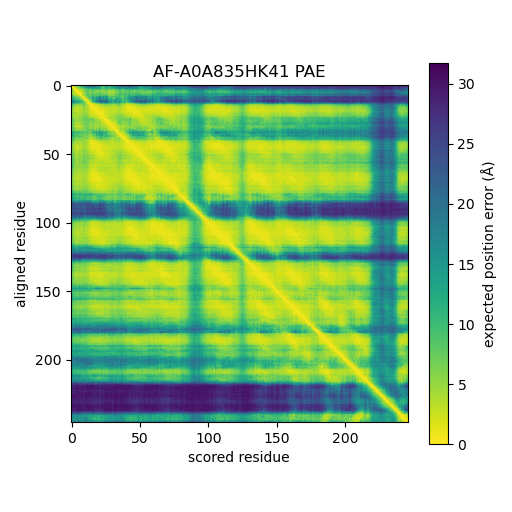.75 131 ILE A N 1
ATOM 1032 C CA . ILE A 1 131 ? 7.498 2.815 9.801 1.00 86.75 131 ILE A CA 1
ATOM 1033 C C . ILE A 1 131 ? 7.253 1.365 9.392 1.00 86.75 131 ILE A C 1
ATOM 1035 O O . ILE A 1 131 ? 8.145 0.725 8.846 1.00 86.75 131 ILE A O 1
ATOM 1039 N N . MET A 1 132 ? 6.032 0.872 9.626 1.00 90.12 132 MET A N 1
ATOM 1040 C CA . MET A 1 132 ? 5.582 -0.462 9.211 1.00 90.12 132 MET A CA 1
ATOM 1041 C C . MET A 1 132 ? 6.533 -1.595 9.642 1.00 90.12 132 MET A C 1
ATOM 1043 O O . MET A 1 132 ? 6.911 -2.429 8.816 1.00 90.12 132 MET A O 1
ATOM 1047 N N . PRO A 1 133 ? 6.927 -1.674 10.931 1.00 89.69 133 PRO A N 1
ATOM 1048 C CA . PRO A 1 133 ? 7.946 -2.620 11.380 1.00 89.69 133 PRO A CA 1
ATOM 1049 C C . PRO A 1 133 ? 7.626 -4.078 11.053 1.00 89.69 133 PRO A C 1
ATOM 1051 O O . PRO A 1 133 ? 8.558 -4.838 10.836 1.00 89.69 133 PRO A O 1
ATOM 1054 N N . HIS A 1 134 ? 6.345 -4.456 11.006 1.00 92.75 134 HIS A N 1
ATOM 1055 C CA . HIS A 1 134 ? 5.883 -5.837 10.843 1.00 92.75 134 HIS A CA 1
ATOM 1056 C C . HIS A 1 134 ? 5.314 -6.162 9.457 1.00 92.75 134 HIS A C 1
ATOM 1058 O O . HIS A 1 134 ? 4.673 -7.205 9.290 1.00 92.75 134 HIS A O 1
ATOM 1064 N N . LEU A 1 135 ? 5.535 -5.293 8.466 1.00 93.62 135 LEU A N 1
ATOM 1065 C CA . LEU A 1 135 ? 5.045 -5.534 7.114 1.00 93.62 135 LEU A CA 1
ATOM 1066 C C . LEU A 1 135 ? 5.742 -6.764 6.534 1.00 93.62 135 LEU A C 1
ATOM 1068 O O . LEU A 1 135 ? 6.960 -6.777 6.365 1.00 93.62 135 LEU A O 1
ATOM 1072 N N . ASN A 1 136 ? 4.951 -7.790 6.224 1.00 93.56 136 ASN A N 1
ATOM 1073 C CA . ASN A 1 136 ? 5.437 -9.061 5.700 1.00 93.56 136 ASN A CA 1
ATOM 1074 C C . ASN A 1 136 ? 5.126 -9.232 4.210 1.00 93.56 136 ASN A C 1
ATOM 1076 O O . ASN A 1 136 ? 5.874 -9.921 3.521 1.00 93.56 136 ASN A O 1
ATOM 1080 N N . THR A 1 137 ? 4.063 -8.591 3.714 1.00 94.94 137 THR A N 1
ATOM 1081 C CA . THR A 1 137 ? 3.565 -8.746 2.348 1.00 94.94 137 THR A CA 1
ATOM 1082 C C . THR A 1 137 ? 3.288 -7.384 1.730 1.00 94.94 137 THR A C 1
ATOM 1084 O O . THR A 1 137 ? 2.441 -6.631 2.211 1.00 94.94 137 THR A O 1
ATOM 1087 N N . LEU A 1 138 ? 3.965 -7.100 0.621 1.00 94.75 138 LEU A N 1
ATOM 1088 C CA . LEU A 1 138 ? 3.754 -5.905 -0.188 1.00 94.75 138 LEU A CA 1
ATOM 1089 C C . LEU A 1 138 ? 3.250 -6.303 -1.573 1.00 94.75 138 LEU A C 1
ATOM 1091 O O . LEU A 1 138 ? 3.861 -7.125 -2.260 1.00 94.75 138 LEU A O 1
ATOM 1095 N N . MET A 1 139 ? 2.145 -5.699 -1.996 1.00 95.62 139 MET A N 1
ATOM 1096 C CA . MET A 1 139 ? 1.552 -5.914 -3.311 1.00 95.62 139 MET A CA 1
ATOM 1097 C C . MET A 1 139 ? 1.426 -4.567 -4.017 1.00 95.62 139 MET A C 1
ATOM 1099 O O . MET A 1 139 ? 0.748 -3.67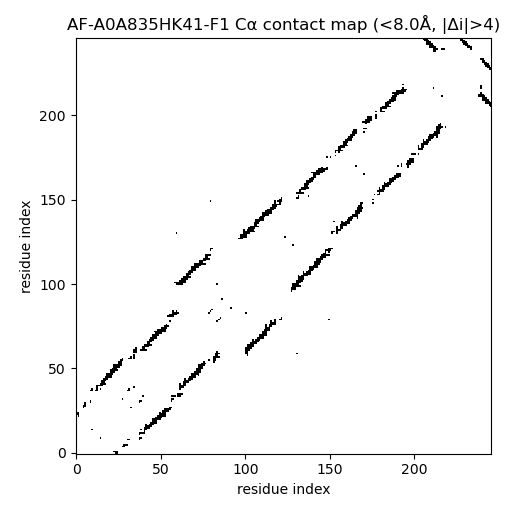4 -3.518 1.00 95.62 139 MET A O 1
ATOM 1103 N N . ILE A 1 140 ? 2.081 -4.414 -5.167 1.00 95.12 140 ILE A N 1
ATOM 1104 C CA . ILE A 1 140 ? 1.995 -3.203 -5.989 1.00 95.12 140 ILE A CA 1
ATOM 1105 C C . ILE A 1 140 ? 1.555 -3.599 -7.392 1.00 95.12 140 ILE A C 1
ATOM 1107 O O . ILE A 1 140 ? 2.120 -4.513 -7.995 1.00 95.12 140 ILE A O 1
ATOM 1111 N N . SER A 1 141 ? 0.542 -2.919 -7.923 1.00 95.56 141 SER A N 1
ATOM 1112 C CA . SER A 1 141 ? 0.055 -3.202 -9.265 1.00 95.56 141 SER A CA 1
ATOM 1113 C C . SER A 1 141 ? -0.451 -1.975 -10.008 1.00 95.56 141 SER A C 1
ATOM 1115 O O . SER A 1 141 ? -1.271 -1.229 -9.483 1.00 95.56 141 SER A O 1
ATOM 1117 N N . ASN A 1 142 ? -0.050 -1.815 -11.272 1.00 95.25 142 ASN A N 1
ATOM 1118 C CA . ASN A 1 142 ? -0.547 -0.747 -12.147 1.00 95.25 142 ASN A CA 1
ATOM 1119 C C . ASN A 1 142 ? -0.355 0.671 -11.552 1.00 95.25 142 ASN A C 1
ATOM 1121 O O . ASN A 1 142 ? -1.313 1.433 -11.401 1.00 95.25 142 ASN A O 1
ATOM 1125 N N . CYS A 1 143 ? 0.893 0.995 -11.209 1.00 94.69 143 CYS A N 1
ATOM 1126 C CA . CYS A 1 143 ? 1.370 2.282 -10.694 1.00 94.69 143 CYS A CA 1
ATOM 1127 C C . CYS A 1 143 ? 2.498 2.850 -11.594 1.00 94.69 143 CYS A C 1
ATOM 1129 O O . CYS A 1 143 ? 3.639 2.974 -11.147 1.00 94.69 143 CYS A O 1
ATOM 1131 N N . PRO A 1 144 ? 2.223 3.164 -12.876 1.00 93.00 144 PRO A N 1
ATOM 1132 C CA . PRO A 1 144 ? 3.243 3.463 -13.893 1.00 93.00 144 PRO A CA 1
ATOM 1133 C C . PRO A 1 144 ? 4.066 4.741 -13.656 1.00 93.00 144 PRO A C 1
ATOM 1135 O O . PRO A 1 144 ? 5.170 4.862 -14.180 1.00 93.00 144 PRO A O 1
ATOM 1138 N N . LYS A 1 145 ? 3.555 5.715 -12.888 1.00 93.31 145 LYS A N 1
ATOM 1139 C CA . LYS A 1 145 ? 4.247 6.992 -12.631 1.00 93.31 145 LYS A CA 1
ATOM 1140 C C . LYS A 1 145 ? 5.188 6.973 -11.426 1.00 93.31 145 LYS A C 1
ATOM 1142 O O . LYS A 1 145 ? 5.817 7.991 -11.145 1.00 93.31 145 LYS A O 1
ATOM 1147 N N . LEU A 1 146 ? 5.344 5.839 -10.742 1.00 89.50 146 LEU A N 1
ATOM 1148 C CA . LEU A 1 146 ? 6.236 5.744 -9.592 1.00 89.50 146 LEU A CA 1
ATOM 1149 C C . LEU A 1 146 ? 7.696 5.930 -10.035 1.00 89.50 146 LEU A C 1
ATOM 1151 O O . LEU A 1 146 ? 8.279 5.033 -10.639 1.00 89.50 146 LEU A O 1
ATOM 1155 N N . LYS A 1 147 ? 8.292 7.095 -9.759 1.00 86.12 147 LYS A N 1
ATOM 1156 C CA . LYS A 1 147 ? 9.671 7.431 -10.172 1.00 86.12 147 LYS A CA 1
ATOM 1157 C C . LYS A 1 147 ? 10.715 7.149 -9.099 1.00 86.12 147 LYS A C 1
ATOM 1159 O O . LYS A 1 147 ? 11.822 6.726 -9.425 1.00 86.12 147 LYS A O 1
ATOM 1164 N N . VAL A 1 148 ? 10.368 7.381 -7.836 1.00 83.94 148 VAL A N 1
ATOM 1165 C CA . VAL A 1 148 ? 11.222 7.121 -6.674 1.00 83.94 148 VAL A CA 1
ATOM 1166 C C . VAL A 1 148 ? 10.625 5.967 -5.886 1.00 83.94 148 VAL A C 1
ATOM 1168 O O . VAL A 1 148 ? 9.414 5.896 -5.706 1.00 83.94 148 VAL A O 1
ATOM 1171 N N . VAL A 1 149 ? 11.477 5.046 -5.439 1.00 80.12 149 VAL A N 1
ATOM 1172 C CA . VAL A 1 149 ? 11.085 3.906 -4.605 1.00 80.12 149 VAL A CA 1
ATOM 1173 C C . VAL A 1 149 ? 11.187 4.328 -3.138 1.00 80.12 149 VAL A C 1
ATOM 1175 O O . VAL A 1 149 ? 12.312 4.497 -2.670 1.00 80.12 149 VAL A O 1
ATOM 1178 N N . PRO A 1 150 ? 10.075 4.487 -2.399 1.00 79.62 150 PRO A N 1
ATOM 1179 C CA . PRO A 1 150 ? 10.149 4.934 -1.014 1.00 79.62 150 PRO A CA 1
ATOM 1180 C C . PRO A 1 150 ? 10.725 3.844 -0.113 1.00 79.62 150 PRO A C 1
ATOM 1182 O O . PRO A 1 150 ? 10.212 2.721 -0.097 1.00 79.62 150 PRO A O 1
ATOM 1185 N N . HIS A 1 151 ? 11.763 4.156 0.666 1.00 79.06 151 HIS A N 1
ATOM 1186 C CA . HIS A 1 151 ? 12.454 3.148 1.480 1.00 79.06 151 HIS A CA 1
ATOM 1187 C C . HIS A 1 151 ? 11.547 2.541 2.558 1.00 79.06 151 HIS A C 1
ATOM 1189 O O . HIS A 1 151 ? 11.687 1.365 2.897 1.00 79.06 151 HIS A O 1
ATOM 1195 N N . TYR A 1 152 ? 10.559 3.302 3.036 1.00 80.44 152 TYR A N 1
ATOM 1196 C CA . TYR A 1 152 ? 9.598 2.843 4.039 1.00 80.44 152 TYR A CA 1
ATOM 1197 C C . TYR A 1 152 ? 8.718 1.667 3.575 1.00 80.44 152 TYR A C 1
ATOM 1199 O O . TYR A 1 152 ? 8.154 0.970 4.415 1.00 80.44 152 TYR A O 1
ATOM 1207 N N . LEU A 1 153 ? 8.576 1.435 2.262 1.00 84.06 153 LEU A N 1
ATOM 1208 C CA . LEU A 1 153 ? 7.821 0.295 1.725 1.00 84.06 153 LEU A CA 1
ATOM 1209 C C . LEU A 1 153 ? 8.600 -1.027 1.812 1.00 84.06 153 LEU A C 1
ATOM 1211 O O . LEU A 1 153 ? 8.008 -2.091 1.647 1.00 84.06 153 LEU A O 1
ATOM 1215 N N . PHE A 1 154 ? 9.907 -0.980 2.090 1.00 82.94 154 PHE A N 1
ATOM 1216 C CA . PHE A 1 154 ? 10.793 -2.148 2.080 1.00 82.94 154 PHE A CA 1
ATOM 1217 C C . PHE A 1 154 ? 11.457 -2.376 3.444 1.00 82.94 154 PHE A C 1
ATOM 1219 O O . PHE A 1 154 ? 12.687 -2.346 3.545 1.00 82.94 154 PHE A O 1
ATOM 1226 N N . PRO A 1 155 ? 10.676 -2.612 4.516 1.00 81.38 155 PRO A N 1
ATOM 1227 C CA . PRO A 1 155 ? 11.245 -2.897 5.822 1.00 81.38 155 PRO A CA 1
ATOM 1228 C C . PRO A 1 155 ? 11.997 -4.235 5.819 1.00 81.38 155 PRO A C 1
ATOM 1230 O O . PRO A 1 155 ? 11.751 -5.136 5.011 1.00 81.38 155 PRO A O 1
ATOM 1233 N N . LEU A 1 156 ? 12.905 -4.391 6.785 1.00 79.38 156 LEU A N 1
ATOM 1234 C CA . LEU A 1 156 ? 13.754 -5.581 6.919 1.00 79.38 156 LEU A CA 1
ATOM 1235 C C . LEU A 1 156 ? 12.963 -6.888 7.097 1.00 79.38 156 LEU A C 1
ATOM 1237 O O . LEU A 1 156 ? 13.505 -7.955 6.834 1.00 79.38 156 LEU A O 1
ATOM 1241 N N . GLN A 1 157 ? 11.714 -6.827 7.565 1.00 82.75 157 GLN A N 1
ATOM 1242 C CA . GLN A 1 157 ? 10.861 -7.994 7.836 1.00 82.75 157 GLN A CA 1
ATOM 1243 C C . GLN A 1 157 ? 10.012 -8.427 6.629 1.00 82.75 157 GLN A C 1
ATOM 1245 O O . GLN A 1 157 ? 9.282 -9.410 6.730 1.00 82.75 157 GLN A O 1
ATOM 1250 N N . LEU A 1 158 ? 10.102 -7.722 5.496 1.00 88.12 158 LEU A N 1
ATOM 1251 C CA . LEU A 1 158 ? 9.322 -8.041 4.305 1.00 88.12 158 LEU A CA 1
ATOM 1252 C C . LEU A 1 158 ? 9.709 -9.427 3.759 1.00 88.12 158 LEU A C 1
ATOM 1254 O O . LEU A 1 158 ? 10.850 -9.655 3.368 1.00 88.12 158 LEU A O 1
ATOM 1258 N N . GLU A 1 159 ? 8.750 -10.354 3.713 1.00 91.06 159 GLU A N 1
ATOM 1259 C CA . GLU A 1 159 ? 8.978 -11.739 3.281 1.00 91.06 159 GLU A CA 1
ATOM 1260 C C . GLU A 1 159 ? 8.417 -12.022 1.884 1.00 91.06 159 GLU A C 1
ATOM 1262 O O . GLU A 1 159 ? 8.962 -12.845 1.145 1.00 91.06 159 GLU A O 1
ATOM 1267 N N . GLY A 1 160 ? 7.316 -11.365 1.525 1.00 91.44 160 GLY A N 1
ATOM 1268 C CA . GLY A 1 160 ? 6.583 -11.574 0.288 1.00 91.44 160 GLY A CA 1
ATOM 1269 C C . GLY A 1 160 ? 6.397 -10.273 -0.475 1.00 91.44 160 GLY A C 1
ATOM 1270 O O . GLY A 1 160 ? 5.904 -9.284 0.062 1.00 91.44 160 GLY A O 1
ATOM 1271 N N . MET A 1 161 ? 6.738 -10.290 -1.756 1.00 91.44 161 MET A N 1
ATOM 1272 C CA . MET A 1 161 ? 6.541 -9.149 -2.634 1.00 91.44 161 MET A CA 1
ATOM 1273 C C . MET A 1 161 ? 5.884 -9.585 -3.934 1.00 91.44 161 MET A C 1
ATOM 1275 O O . MET A 1 161 ? 6.315 -10.551 -4.564 1.00 91.44 161 MET A O 1
ATOM 1279 N N . LYS A 1 162 ? 4.834 -8.866 -4.332 1.00 92.19 162 LYS A N 1
ATOM 1280 C CA . LYS A 1 162 ? 4.105 -9.112 -5.574 1.00 92.19 162 LYS A CA 1
ATOM 1281 C C . LYS A 1 162 ? 4.022 -7.835 -6.386 1.00 92.19 162 LYS A C 1
ATOM 1283 O O . LYS A 1 162 ? 3.517 -6.821 -5.909 1.00 92.19 162 LYS A O 1
ATOM 1288 N N . LEU A 1 163 ? 4.505 -7.907 -7.612 1.00 92.19 163 LEU A N 1
ATOM 1289 C CA . LEU A 1 163 ? 4.482 -6.836 -8.586 1.00 92.19 163 LEU A CA 1
ATOM 1290 C C . LEU A 1 163 ? 3.680 -7.295 -9.793 1.00 92.19 163 LEU A C 1
ATOM 1292 O O . LEU A 1 163 ? 3.928 -8.376 -10.327 1.00 92.19 163 LEU A O 1
ATOM 1296 N N . TRP A 1 164 ? 2.723 -6.486 -10.229 1.00 92.94 164 TRP A N 1
ATOM 1297 C CA . TRP A 1 164 ? 1.869 -6.846 -11.357 1.00 92.94 164 TRP A CA 1
ATOM 1298 C C . TRP A 1 164 ? 1.625 -5.653 -12.280 1.00 92.94 164 TRP A C 1
ATOM 1300 O O . TRP A 1 164 ? 1.277 -4.575 -11.797 1.00 92.94 164 TRP A O 1
ATOM 1310 N N . LYS A 1 165 ? 1.721 -5.846 -13.601 1.00 92.00 165 LYS A N 1
ATOM 1311 C CA . LYS A 1 165 ? 1.611 -4.772 -14.604 1.00 92.00 165 LYS A CA 1
ATOM 1312 C C . LYS A 1 165 ? 2.749 -3.765 -14.463 1.00 92.00 165 LYS A C 1
ATOM 1314 O O . LYS A 1 165 ? 3.795 -4.081 -13.907 1.00 92.00 165 LYS A O 1
ATOM 1319 N N . ASP A 1 166 ? 2.564 -2.557 -14.981 1.00 91.06 166 ASP A N 1
ATOM 1320 C CA . ASP A 1 166 ? 3.543 -1.492 -14.810 1.00 91.06 166 ASP A CA 1
ATOM 1321 C C . ASP A 1 166 ? 3.493 -0.911 -13.390 1.00 91.06 166 ASP A C 1
ATOM 1323 O O . ASP A 1 166 ? 2.454 -0.436 -12.939 1.00 91.06 166 ASP A O 1
ATOM 1327 N N . VAL A 1 167 ? 4.616 -0.944 -12.687 1.00 90.25 167 VAL A N 1
ATOM 1328 C CA . VAL A 1 167 ? 4.854 -0.366 -11.358 1.00 90.25 167 VAL A CA 1
ATOM 1329 C C . VAL A 1 167 ? 5.969 0.698 -11.389 1.00 90.25 167 VAL A C 1
ATOM 1331 O O . VAL A 1 167 ? 6.665 0.916 -10.395 1.00 90.25 167 VAL A O 1
ATOM 1334 N N . GLY A 1 168 ? 6.162 1.353 -12.540 1.00 89.88 168 GLY A N 1
ATOM 1335 C CA . GLY A 1 168 ? 7.086 2.470 -12.714 1.00 89.88 168 GLY A CA 1
ATOM 1336 C C . GLY A 1 168 ? 8.552 2.045 -12.638 1.00 89.88 168 GLY A C 1
ATOM 1337 O O . GLY A 1 168 ? 8.972 1.061 -13.245 1.00 89.88 168 GLY A O 1
ATOM 1338 N N . VAL A 1 169 ? 9.361 2.775 -11.870 1.00 87.06 169 VAL A N 1
ATOM 1339 C CA . VAL A 1 169 ? 10.803 2.523 -11.717 1.00 87.06 169 VAL A CA 1
ATOM 1340 C C . VAL A 1 169 ? 11.105 1.100 -11.231 1.00 87.06 169 VAL A C 1
ATOM 1342 O O . VAL A 1 169 ? 12.114 0.521 -11.633 1.00 87.06 169 VAL A O 1
ATOM 1345 N N . ILE A 1 170 ? 10.205 0.500 -10.440 1.00 83.88 170 ILE A N 1
ATOM 1346 C CA . ILE A 1 170 ? 10.342 -0.871 -9.929 1.00 83.88 170 ILE A CA 1
ATOM 1347 C C . ILE A 1 170 ? 10.242 -1.899 -11.070 1.00 83.88 170 ILE A C 1
ATOM 1349 O O . ILE A 1 170 ? 10.887 -2.948 -11.019 1.00 83.88 170 ILE A O 1
ATOM 1353 N N . SER A 1 171 ? 9.499 -1.587 -12.137 1.00 82.06 171 SER A N 1
ATOM 1354 C CA . SER A 1 171 ? 9.395 -2.435 -13.329 1.00 82.06 171 SER A CA 1
ATOM 1355 C C . SER A 1 171 ? 10.732 -2.563 -14.067 1.00 82.06 171 SER A C 1
ATOM 1357 O O . SER A 1 171 ? 10.950 -3.521 -14.806 1.00 82.06 171 SER A O 1
ATOM 1359 N N . ILE A 1 172 ? 11.629 -1.591 -13.873 1.00 81.50 172 ILE A N 1
ATOM 1360 C CA . ILE A 1 172 ? 12.894 -1.456 -14.600 1.00 81.50 172 ILE A CA 1
ATOM 1361 C C . ILE A 1 172 ? 14.081 -1.829 -13.698 1.00 81.50 172 ILE A C 1
ATOM 1363 O O . ILE A 1 172 ? 15.052 -2.429 -14.168 1.00 81.50 172 ILE A O 1
ATOM 1367 N N . SER A 1 173 ? 14.002 -1.501 -12.405 1.00 82.25 173 SER A N 1
ATOM 1368 C CA . SER A 1 173 ? 15.079 -1.685 -11.434 1.00 82.25 173 SER A CA 1
ATOM 1369 C C . SER A 1 173 ? 14.576 -2.130 -10.066 1.00 82.25 173 SER A C 1
ATOM 1371 O O . SER A 1 173 ? 13.793 -1.443 -9.414 1.00 82.25 173 SER A O 1
ATOM 1373 N N . LEU A 1 174 ? 15.118 -3.254 -9.589 1.00 76.94 174 LEU A N 1
ATOM 1374 C CA . LEU A 1 174 ? 14.896 -3.770 -8.237 1.00 76.94 174 LEU A CA 1
ATOM 1375 C C . LEU A 1 174 ? 16.051 -3.442 -7.278 1.00 76.94 174 LEU A C 1
ATOM 1377 O O . LEU A 1 174 ? 16.044 -3.898 -6.137 1.00 76.94 174 LEU A O 1
ATOM 1381 N N . MET A 1 175 ? 17.034 -2.640 -7.706 1.00 73.56 175 MET A N 1
ATOM 1382 C CA . MET A 1 175 ? 18.211 -2.285 -6.893 1.00 73.56 175 MET A CA 1
ATOM 1383 C C . MET A 1 175 ? 17.836 -1.651 -5.545 1.00 73.56 175 MET A C 1
ATOM 1385 O O . MET A 1 175 ? 18.515 -1.871 -4.549 1.00 73.56 175 MET A O 1
ATOM 1389 N N . SER A 1 176 ? 16.740 -0.894 -5.483 1.00 65.25 176 SER A N 1
ATOM 1390 C CA . SER A 1 176 ? 16.283 -0.258 -4.240 1.00 65.25 176 SER A CA 1
ATOM 1391 C C . SER A 1 176 ? 15.693 -1.258 -3.235 1.00 65.25 176 SER A C 1
ATOM 1393 O O . SER A 1 176 ? 15.675 -0.985 -2.035 1.00 65.25 176 SER A O 1
ATOM 1395 N N . ILE A 1 177 ? 15.263 -2.433 -3.706 1.00 68.31 177 ILE A N 1
ATOM 1396 C CA . ILE A 1 177 ? 14.536 -3.451 -2.932 1.00 68.31 177 ILE A CA 1
ATOM 1397 C C . ILE A 1 177 ? 15.497 -4.459 -2.286 1.00 68.31 177 ILE A C 1
ATOM 1399 O O . ILE A 1 177 ? 15.155 -5.104 -1.295 1.00 68.31 177 ILE A O 1
ATOM 1403 N N . THR A 1 178 ? 16.740 -4.556 -2.774 1.00 58.75 178 THR A N 1
ATOM 1404 C CA . THR A 1 178 ? 17.742 -5.521 -2.280 1.00 58.75 178 THR A CA 1
ATOM 1405 C C . THR A 1 178 ? 18.171 -5.307 -0.825 1.00 58.75 178 THR A C 1
ATOM 1407 O O . THR A 1 178 ? 18.917 -6.119 -0.288 1.00 58.75 178 THR A O 1
ATOM 1410 N N . HIS A 1 179 ? 17.720 -4.230 -0.178 1.00 59.34 179 HIS A N 1
ATOM 1411 C CA . HIS A 1 179 ? 17.948 -3.981 1.245 1.00 59.34 179 HIS A CA 1
ATOM 1412 C C . HIS A 1 179 ? 17.134 -4.912 2.156 1.00 59.34 179 HIS A C 1
ATOM 1414 O O . HIS A 1 179 ? 17.507 -5.105 3.312 1.00 59.34 179 HIS A O 1
ATOM 1420 N N . SER A 1 180 ? 16.045 -5.513 1.658 1.00 63.91 180 SER A N 1
ATOM 1421 C CA . SER A 1 180 ? 15.256 -6.458 2.448 1.00 63.91 180 SER A CA 1
ATOM 1422 C C . SER A 1 180 ? 15.937 -7.829 2.478 1.00 63.91 180 SER A C 1
ATOM 1424 O O . SER A 1 180 ? 15.837 -8.631 1.548 1.00 63.91 180 SER A O 1
ATOM 1426 N N . SER A 1 181 ? 16.670 -8.100 3.559 1.00 65.75 181 SER A N 1
ATOM 1427 C CA . SER A 1 181 ? 17.439 -9.337 3.728 1.00 65.75 181 SER A CA 1
ATOM 1428 C C . SER A 1 181 ? 16.569 -10.589 3.891 1.00 65.75 181 SER A C 1
ATOM 1430 O O . SER A 1 181 ? 17.054 -11.688 3.622 1.00 65.75 181 SER A O 1
ATOM 1432 N N . ASN A 1 182 ? 15.299 -10.436 4.281 1.00 81.44 182 ASN A N 1
ATOM 1433 C CA . ASN A 1 182 ? 14.393 -11.543 4.600 1.00 81.44 182 ASN A CA 1
ATOM 1434 C C . ASN A 1 182 ? 13.392 -11.888 3.486 1.00 81.44 182 ASN A C 1
ATOM 1436 O O . ASN A 1 182 ? 12.518 -12.726 3.706 1.00 81.44 182 ASN A O 1
ATOM 1440 N N . LEU A 1 183 ? 13.508 -11.290 2.296 1.00 84.69 183 LEU A N 1
ATOM 1441 C CA . LEU A 1 183 ? 12.580 -11.554 1.198 1.00 84.69 183 LEU A CA 1
ATOM 1442 C C . LEU A 1 183 ? 12.658 -13.025 0.750 1.00 84.69 183 LEU A C 1
ATOM 1444 O O . LEU A 1 183 ? 13.652 -13.452 0.160 1.00 84.69 183 LEU A O 1
ATOM 1448 N N . LYS A 1 184 ? 11.589 -13.790 1.004 1.00 88.44 184 LYS A N 1
ATOM 1449 C CA . LYS A 1 184 ? 11.458 -15.224 0.695 1.00 88.44 184 LYS A CA 1
ATOM 1450 C C . LYS A 1 184 ? 10.807 -15.473 -0.658 1.00 88.44 184 LYS A C 1
ATOM 1452 O O . LYS A 1 184 ? 11.210 -16.404 -1.356 1.00 88.44 184 LYS A O 1
ATOM 1457 N N . SER A 1 185 ? 9.797 -14.674 -1.005 1.00 88.81 185 SER A N 1
ATOM 1458 C CA . SER A 1 185 ? 8.987 -14.841 -2.212 1.00 88.81 185 SER A CA 1
ATOM 1459 C C . SER A 1 185 ? 8.879 -13.534 -2.989 1.00 88.81 185 SER A C 1
ATOM 1461 O O . SER A 1 185 ? 8.384 -12.543 -2.460 1.00 88.81 185 SER A O 1
ATOM 1463 N N . LEU A 1 186 ? 9.250 -13.564 -4.268 1.00 88.50 186 LEU A N 1
ATOM 1464 C CA . LEU A 1 186 ? 9.030 -12.471 -5.214 1.00 88.50 186 LEU A CA 1
ATOM 1465 C C . LEU A 1 186 ? 8.193 -12.961 -6.397 1.00 88.50 186 LEU A C 1
ATOM 1467 O O . LEU A 1 186 ? 8.539 -13.945 -7.043 1.00 88.50 186 LEU A O 1
ATOM 1471 N N . GLU A 1 187 ? 7.100 -12.275 -6.692 1.00 89.56 187 GLU A N 1
ATOM 1472 C CA . GLU A 1 187 ? 6.208 -12.580 -7.808 1.00 89.56 187 GLU A CA 1
ATOM 1473 C C . GLU A 1 187 ? 6.110 -11.362 -8.726 1.00 89.56 187 GLU A C 1
ATOM 1475 O O . GLU A 1 187 ? 5.821 -10.262 -8.265 1.00 89.56 187 GLU A O 1
ATOM 1480 N N . ILE A 1 188 ? 6.389 -11.555 -10.012 1.00 88.81 188 ILE A N 1
ATOM 1481 C CA . ILE A 1 188 ? 6.400 -10.519 -11.045 1.00 88.81 188 ILE A CA 1
ATOM 1482 C C . ILE A 1 188 ? 5.519 -10.995 -12.193 1.00 88.81 188 ILE A C 1
ATOM 1484 O O . ILE A 1 188 ? 5.863 -11.956 -12.880 1.00 88.81 188 ILE A O 1
ATOM 1488 N N . LEU A 1 189 ? 4.382 -10.340 -12.401 1.00 88.12 189 LEU A N 1
ATOM 1489 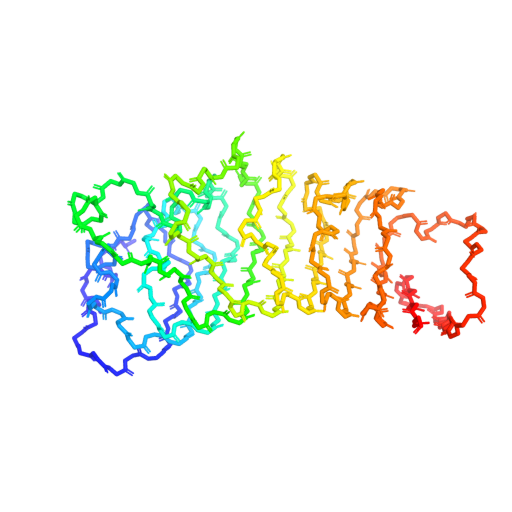C CA . LEU A 1 189 ? 3.389 -10.754 -13.389 1.00 88.12 189 LEU A CA 1
ATOM 1490 C C . LEU A 1 189 ? 3.073 -9.630 -14.383 1.00 88.12 189 LEU A C 1
ATOM 1492 O O . LEU A 1 189 ? 3.097 -8.462 -14.005 1.00 88.12 189 LEU A O 1
ATOM 1496 N N . ASP A 1 190 ? 2.714 -9.970 -15.623 1.00 87.00 190 ASP A N 1
ATOM 1497 C CA . ASP A 1 190 ? 2.168 -9.059 -16.652 1.00 87.00 190 ASP A CA 1
ATOM 1498 C C . ASP A 1 190 ? 3.036 -7.807 -16.892 1.00 87.00 190 ASP A C 1
ATOM 1500 O O . ASP A 1 190 ? 2.536 -6.705 -17.111 1.00 87.00 190 ASP A O 1
ATOM 1504 N N . PHE A 1 191 ? 4.363 -7.929 -16.763 1.00 85.25 191 PHE A N 1
ATOM 1505 C CA . PHE A 1 191 ? 5.254 -6.781 -16.943 1.00 85.25 191 PHE A CA 1
ATOM 1506 C C . PHE A 1 191 ? 5.332 -6.393 -18.426 1.00 85.25 191 PHE A C 1
ATOM 1508 O O . PHE A 1 191 ? 5.677 -7.241 -19.261 1.00 85.25 191 PHE A O 1
ATOM 1515 N N . PRO A 1 192 ? 5.109 -5.108 -18.768 1.00 80.56 192 PRO A N 1
ATOM 1516 C CA . PRO A 1 192 ? 5.063 -4.646 -20.154 1.00 80.56 192 PRO A CA 1
ATOM 1517 C C . PRO A 1 192 ? 6.454 -4.443 -20.774 1.00 80.56 192 PRO A C 1
ATOM 1519 O O . PRO A 1 192 ? 6.561 -3.911 -21.875 1.00 80.56 192 PRO A O 1
ATOM 1522 N N . HIS A 1 193 ? 7.529 -4.817 -20.076 1.00 81.69 193 HIS A N 1
ATOM 1523 C CA . HIS A 1 193 ? 8.895 -4.642 -20.559 1.00 81.69 193 HIS A CA 1
ATOM 1524 C C . HIS A 1 193 ? 9.454 -5.932 -21.155 1.00 81.69 193 HIS A C 1
ATOM 1526 O O . HIS A 1 193 ? 9.314 -7.024 -20.600 1.00 81.69 193 HIS A O 1
ATOM 1532 N N . SER A 1 194 ? 10.170 -5.785 -22.268 1.00 80.31 194 SER A N 1
ATOM 1533 C CA . SER A 1 194 ? 10.847 -6.876 -22.975 1.00 80.31 194 SER A CA 1
ATOM 1534 C C . SER A 1 194 ? 12.181 -7.294 -22.342 1.00 80.31 194 SER A C 1
ATOM 1536 O O . SER A 1 194 ? 12.869 -8.162 -22.877 1.00 80.31 194 SER A O 1
ATOM 1538 N N . PHE A 1 195 ? 12.565 -6.694 -21.213 1.00 79.50 195 PHE A N 1
ATOM 1539 C CA . PHE A 1 195 ? 13.778 -7.013 -20.462 1.00 79.50 195 PHE A CA 1
ATOM 1540 C C . PHE A 1 195 ? 13.458 -7.352 -19.001 1.00 79.50 195 PHE A C 1
ATOM 1542 O O . PHE A 1 195 ? 12.464 -6.894 -18.441 1.00 79.50 195 PHE A O 1
ATOM 1549 N N . LEU A 1 196 ? 14.323 -8.160 -18.385 1.00 76.25 196 LEU A N 1
ATOM 1550 C CA . LEU A 1 196 ? 14.257 -8.446 -16.953 1.00 76.25 196 LEU A CA 1
ATOM 1551 C C . LEU A 1 196 ? 14.624 -7.195 -16.142 1.00 76.25 196 LEU A C 1
ATOM 1553 O O . LEU A 1 196 ? 15.610 -6.539 -16.495 1.00 76.25 196 LEU A O 1
ATOM 1557 N N . PRO A 1 197 ? 13.918 -6.910 -15.031 1.00 80.81 197 PRO A N 1
ATOM 1558 C CA . PRO A 1 197 ? 14.319 -5.856 -14.110 1.00 80.81 197 PRO A CA 1
ATOM 1559 C C . PRO A 1 197 ? 15.760 -6.071 -13.647 1.00 80.81 197 PRO A C 1
ATOM 1561 O O . PRO A 1 197 ? 16.145 -7.171 -13.230 1.00 80.81 197 PRO A O 1
ATOM 1564 N N . ASN A 1 198 ? 16.577 -5.026 -13.735 1.00 80.44 198 ASN A N 1
ATOM 1565 C CA . ASN A 1 198 ? 17.954 -5.112 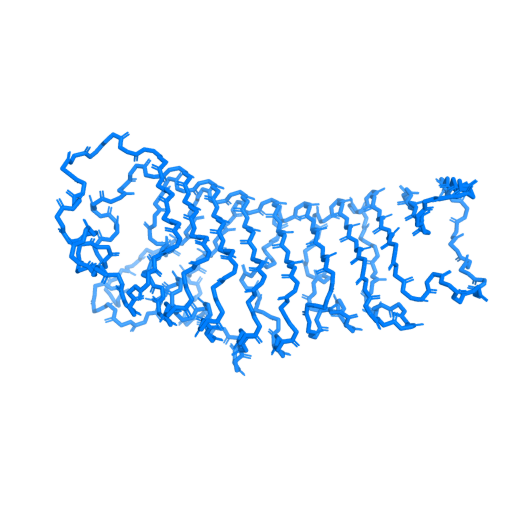-13.272 1.00 80.44 198 ASN A CA 1
ATOM 1566 C C . ASN A 1 198 ? 18.001 -5.138 -11.731 1.00 80.44 198 ASN A C 1
ATOM 1568 O O . ASN A 1 198 ? 17.027 -4.835 -11.042 1.00 80.44 198 ASN A O 1
ATOM 1572 N N . GLY A 1 199 ? 19.132 -5.560 -11.167 1.00 73.94 199 GLY A N 1
ATOM 1573 C CA . GLY A 1 199 ? 19.298 -5.592 -9.712 1.00 73.94 199 GLY A CA 1
ATOM 1574 C C . GLY A 1 199 ? 18.570 -6.720 -8.987 1.00 73.94 199 GLY A C 1
ATOM 1575 O O . GLY A 1 199 ? 18.719 -6.824 -7.773 1.00 73.94 199 GLY A O 1
ATOM 1576 N N . LEU A 1 200 ? 17.861 -7.607 -9.697 1.00 71.81 200 LEU A N 1
ATOM 1577 C CA . LEU A 1 200 ? 17.352 -8.841 -9.108 1.00 71.81 200 LEU A CA 1
ATOM 1578 C C . LEU A 1 200 ? 18.526 -9.727 -8.665 1.00 71.81 200 LEU A C 1
ATOM 1580 O O . LEU A 1 200 ? 19.096 -10.483 -9.453 1.00 71.81 200 LEU A O 1
ATOM 1584 N N . LYS A 1 201 ? 18.896 -9.619 -7.393 1.00 67.94 201 LYS A N 1
ATOM 1585 C CA . LYS A 1 201 ? 19.878 -10.481 -6.741 1.00 67.94 201 LYS A CA 1
ATOM 1586 C C . LYS A 1 201 ? 19.144 -11.265 -5.662 1.00 67.94 201 LYS A C 1
ATOM 1588 O O . LYS A 1 201 ? 18.793 -10.668 -4.646 1.00 67.94 201 LYS A O 1
ATOM 1593 N N . PRO A 1 202 ? 18.878 -12.563 -5.877 1.00 65.38 202 PRO A N 1
ATOM 1594 C CA . PRO A 1 202 ? 18.307 -13.385 -4.826 1.00 65.38 202 PRO A CA 1
ATOM 1595 C C . PRO A 1 202 ? 19.190 -13.322 -3.582 1.00 65.38 202 PRO A C 1
ATOM 1597 O O . PRO A 1 202 ? 20.416 -13.419 -3.685 1.00 65.38 202 PRO A O 1
ATOM 1600 N N . THR A 1 203 ? 18.579 -13.122 -2.420 1.00 67.62 203 THR A N 1
ATOM 1601 C CA . THR A 1 203 ? 19.292 -13.188 -1.143 1.00 67.62 203 THR A CA 1
ATOM 1602 C C . THR A 1 203 ? 19.368 -14.646 -0.690 1.00 67.62 203 THR A C 1
ATOM 1604 O O . THR A 1 203 ? 18.662 -15.505 -1.216 1.00 67.62 203 THR A O 1
ATOM 1607 N N . HIS A 1 204 ? 20.185 -14.950 0.324 1.00 69.62 204 HIS A N 1
ATOM 1608 C CA . HIS A 1 204 ? 20.194 -16.287 0.936 1.00 69.62 204 HIS A CA 1
ATOM 1609 C C . HIS A 1 204 ? 18.822 -16.709 1.500 1.00 69.62 204 HIS A C 1
ATOM 1611 O O . HIS A 1 204 ? 18.589 -17.899 1.681 1.00 69.62 204 HIS A O 1
ATOM 1617 N N . ALA A 1 205 ? 17.928 -15.754 1.783 1.00 73.38 205 ALA A N 1
ATOM 1618 C CA . ALA A 1 205 ? 16.576 -16.023 2.267 1.00 73.38 205 ALA A CA 1
ATOM 1619 C C . ALA A 1 205 ? 15.556 -16.248 1.135 1.00 73.38 205 ALA A C 1
ATOM 1621 O O . ALA A 1 205 ? 14.493 -16.825 1.377 1.00 73.38 205 ALA A O 1
ATOM 1622 N N . THR A 1 206 ? 15.851 -15.804 -0.093 1.00 75.69 206 THR A N 1
ATOM 1623 C CA . THR A 1 206 ? 14.929 -15.930 -1.226 1.00 75.69 206 THR A CA 1
ATOM 1624 C C . THR A 1 206 ? 14.839 -17.383 -1.665 1.00 75.69 206 THR A C 1
ATOM 1626 O O . THR A 1 206 ? 15.801 -17.945 -2.172 1.00 75.69 206 THR A O 1
ATOM 1629 N N . SER A 1 207 ? 13.660 -17.981 -1.504 1.00 80.50 207 SER A N 1
ATOM 1630 C CA . SER A 1 207 ? 13.395 -19.383 -1.855 1.00 80.50 207 SER A CA 1
ATOM 1631 C C . SER A 1 207 ? 12.523 -19.524 -3.099 1.00 80.50 207 SER A C 1
ATOM 1633 O O . SER A 1 207 ? 12.520 -20.576 -3.737 1.00 80.50 207 SER A O 1
ATOM 1635 N N . ARG A 1 208 ? 11.778 -18.473 -3.466 1.00 83.44 208 ARG A N 1
ATOM 1636 C CA . ARG A 1 208 ? 10.798 -18.527 -4.549 1.00 83.44 208 ARG A CA 1
ATOM 1637 C C . ARG A 1 208 ? 10.772 -17.240 -5.361 1.00 83.44 208 ARG A C 1
ATOM 1639 O O . ARG A 1 208 ? 10.526 -16.162 -4.827 1.00 83.44 208 ARG A O 1
ATOM 1646 N N . ILE A 1 209 ? 10.958 -17.370 -6.671 1.00 83.94 209 ILE A N 1
ATOM 1647 C CA . ILE A 1 209 ? 10.758 -16.286 -7.634 1.00 83.94 209 ILE A CA 1
ATOM 1648 C C . ILE A 1 209 ? 9.806 -16.772 -8.724 1.00 83.94 209 ILE A C 1
ATOM 1650 O O . ILE A 1 209 ? 10.034 -17.812 -9.342 1.00 83.94 209 ILE A O 1
ATOM 1654 N N . VAL A 1 210 ? 8.735 -16.023 -8.960 1.00 85.75 210 VAL A N 1
ATOM 1655 C CA . VAL A 1 210 ? 7.726 -16.325 -9.977 1.00 85.75 210 VAL A CA 1
ATOM 1656 C C . VAL A 1 210 ? 7.689 -15.197 -10.991 1.00 85.75 210 VAL A C 1
ATOM 1658 O O . VAL A 1 210 ? 7.563 -14.034 -10.622 1.00 85.75 210 VAL A O 1
ATOM 1661 N N . PHE A 1 211 ? 7.755 -15.560 -12.266 1.00 85.75 211 PHE A N 1
ATOM 1662 C CA . PHE A 1 211 ? 7.473 -14.686 -13.394 1.00 85.75 211 PHE A CA 1
ATOM 1663 C C . PHE A 1 211 ? 6.269 -15.225 -14.160 1.00 85.75 211 PHE A C 1
ATOM 1665 O O . PHE A 1 211 ? 6.167 -16.437 -14.360 1.00 85.75 211 PHE A O 1
ATOM 1672 N N . GLY A 1 212 ? 5.378 -14.363 -14.633 1.00 84.12 212 GLY A N 1
ATOM 1673 C CA . GLY A 1 212 ? 4.214 -14.798 -15.401 1.00 84.12 212 GLY A CA 1
ATOM 1674 C C . GLY A 1 212 ? 3.729 -13.731 -16.360 1.00 84.12 212 GLY A C 1
ATOM 1675 O O . GLY A 1 212 ? 3.627 -12.580 -15.975 1.00 84.12 212 GLY A O 1
ATOM 1676 N N . GLU A 1 213 ? 3.428 -14.098 -17.601 1.00 81.81 213 GLU A N 1
ATOM 1677 C CA . GLU A 1 213 ? 2.836 -13.189 -18.595 1.00 81.81 213 GLU A CA 1
ATOM 1678 C C . GLU A 1 213 ? 3.692 -11.933 -18.874 1.00 81.81 213 GLU A C 1
ATOM 1680 O O . GLU A 1 213 ? 3.186 -10.909 -19.312 1.00 81.81 213 GLU A O 1
ATOM 1685 N N . CYS A 1 214 ? 5.008 -11.992 -18.635 1.00 79.62 214 CYS A N 1
ATOM 1686 C CA . CYS A 1 214 ? 5.918 -10.875 -18.900 1.00 79.62 214 CYS A CA 1
ATOM 1687 C C . CYS A 1 214 ? 6.483 -10.937 -20.325 1.00 79.62 214 CYS A C 1
ATOM 1689 O O . CYS A 1 214 ? 6.940 -11.996 -20.757 1.00 79.62 214 CYS A O 1
ATOM 1691 N N . GLN A 1 215 ? 6.588 -9.797 -21.014 1.00 76.12 2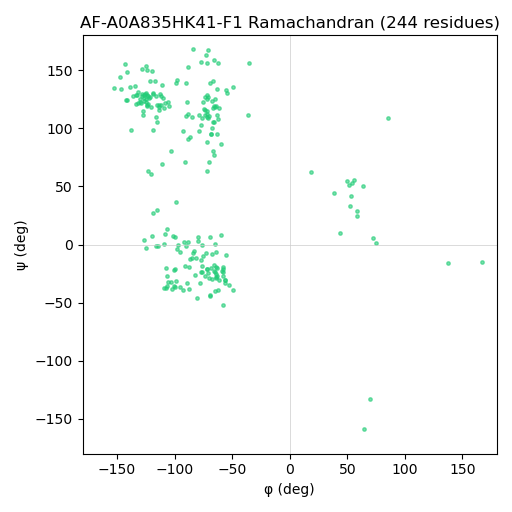15 GLN A N 1
ATOM 1692 C CA . GLN A 1 215 ? 7.067 -9.760 -22.408 1.00 76.12 215 GLN A CA 1
ATOM 1693 C C . GLN A 1 215 ? 8.508 -10.271 -22.582 1.00 76.12 215 GLN A C 1
ATOM 1695 O O . GLN A 1 215 ? 8.855 -10.853 -23.609 1.00 76.12 215 GLN A O 1
ATOM 1700 N N . PHE A 1 216 ? 9.374 -10.113 -21.574 1.00 76.25 216 PHE A N 1
ATOM 1701 C CA . PHE A 1 216 ? 10.728 -10.682 -21.614 1.00 76.25 216 PHE A CA 1
ATOM 1702 C C . PHE A 1 216 ? 10.753 -12.218 -21.604 1.00 76.25 216 PHE A C 1
ATOM 1704 O O . PHE A 1 216 ? 11.782 -12.801 -21.936 1.00 76.25 216 PHE A O 1
ATOM 1711 N N . LEU A 1 217 ? 9.659 -12.887 -21.217 1.00 69.00 217 LEU A N 1
ATOM 1712 C CA . LEU A 1 217 ? 9.541 -14.347 -21.298 1.00 69.00 217 LEU A CA 1
ATOM 1713 C C . LEU A 1 217 ? 9.263 -14.823 -22.729 1.00 69.00 217 LEU A C 1
ATOM 1715 O O . LEU A 1 217 ? 9.584 -15.968 -23.056 1.00 69.00 217 LEU A O 1
ATOM 1719 N N . ASP A 1 218 ? 8.702 -13.956 -23.576 1.00 62.81 218 ASP A N 1
ATOM 1720 C CA . ASP A 1 218 ? 8.451 -14.252 -24.989 1.00 62.81 218 ASP A CA 1
ATOM 1721 C C . ASP A 1 218 ? 9.756 -14.233 -25.797 1.00 62.81 218 ASP A C 1
ATOM 1723 O O . ASP A 1 218 ? 9.927 -14.985 -26.762 1.00 62.81 218 ASP A O 1
ATOM 1727 N N . PHE A 1 219 ? 10.741 -13.459 -25.332 1.00 46.88 219 PHE A N 1
ATOM 1728 C CA . PHE A 1 219 ? 12.126 -13.600 -25.750 1.00 46.88 219 PHE A CA 1
ATOM 1729 C C . PHE A 1 219 ? 12.748 -14.816 -25.049 1.00 46.88 219 PHE A C 1
ATOM 1731 O O . PHE A 1 219 ? 13.065 -14.802 -23.864 1.00 46.88 219 PHE A O 1
ATOM 1738 N N . LYS A 1 220 ? 13.006 -15.891 -25.799 1.00 50.53 220 LYS A N 1
ATOM 1739 C CA . LYS A 1 220 ? 14.011 -16.884 -25.391 1.00 50.53 220 LYS A CA 1
ATOM 1740 C C . LYS A 1 220 ? 15.409 -16.274 -25.567 1.00 50.53 220 LYS A C 1
ATOM 1742 O O . LYS A 1 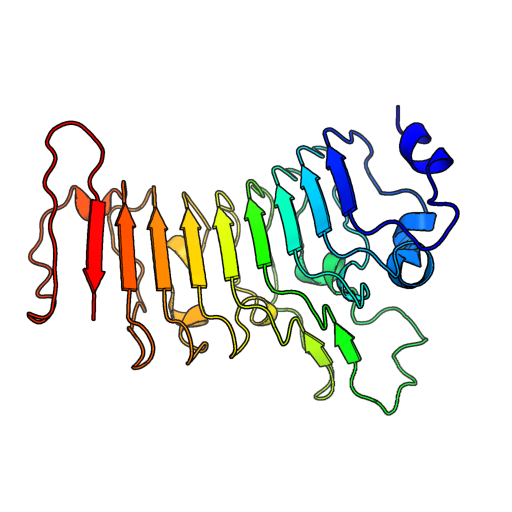220 ? 15.898 -16.234 -26.694 1.00 50.53 220 LYS A O 1
ATOM 1747 N N . PRO A 1 221 ? 16.120 -15.961 -24.472 1.00 37.56 221 PRO A N 1
ATOM 1748 C CA . PRO A 1 221 ? 17.542 -16.262 -24.442 1.00 37.56 221 PRO A CA 1
ATOM 1749 C C . PRO A 1 221 ? 17.880 -16.961 -23.124 1.00 37.56 221 PRO A C 1
ATOM 1751 O O . PRO A 1 221 ? 17.616 -16.453 -22.044 1.00 37.56 221 PRO A O 1
ATOM 1754 N N . SER A 1 222 ? 18.430 -18.171 -23.224 1.00 30.78 222 SER A N 1
ATOM 1755 C CA . SER A 1 222 ? 19.455 -18.721 -22.320 1.00 30.78 222 SER A CA 1
ATOM 1756 C C . SER A 1 222 ? 19.637 -18.051 -20.942 1.00 30.78 222 SER A C 1
ATOM 1758 O O . SER A 1 222 ? 20.724 -17.587 -20.607 1.00 30.78 222 SER A O 1
ATOM 1760 N N . LEU A 1 223 ? 18.607 -18.079 -20.095 1.00 37.00 223 LEU A N 1
ATOM 1761 C CA . LEU A 1 223 ? 18.768 -17.893 -18.660 1.00 37.00 223 LEU A CA 1
ATOM 1762 C C . LEU A 1 223 ? 19.507 -19.130 -18.144 1.00 37.00 223 LEU A C 1
ATOM 1764 O O . LEU A 1 223 ? 18.907 -20.180 -17.900 1.00 37.00 223 LEU A O 1
ATOM 1768 N N . LYS A 1 224 ? 20.834 -19.024 -18.027 1.00 33.03 224 LYS A N 1
ATOM 1769 C CA . LYS A 1 224 ? 21.645 -19.938 -17.217 1.00 33.03 224 LYS A CA 1
ATOM 1770 C C . LYS A 1 224 ? 21.328 -19.660 -15.745 1.00 33.03 224 LYS A C 1
ATOM 1772 O O . LYS A 1 224 ? 22.138 -19.090 -15.029 1.00 33.03 224 LYS A O 1
ATOM 1777 N N . VAL A 1 225 ? 20.129 -20.039 -15.307 1.00 39.62 225 VAL A N 1
ATOM 1778 C CA . VAL A 1 225 ? 19.853 -20.216 -13.880 1.00 39.62 225 VAL A CA 1
ATOM 1779 C C . VAL A 1 225 ? 20.600 -21.482 -13.475 1.00 39.62 225 VAL A C 1
ATOM 1781 O O . VAL A 1 225 ? 20.469 -22.519 -14.136 1.00 39.62 225 VAL A O 1
ATOM 1784 N N . SER A 1 226 ? 21.457 -21.377 -12.459 1.00 34.06 226 SER A N 1
ATOM 1785 C CA . SER A 1 226 ? 22.153 -22.522 -11.874 1.00 34.06 226 SER A CA 1
ATOM 1786 C C . SER A 1 226 ? 21.139 -23.620 -11.569 1.00 34.06 226 SER A C 1
ATOM 1788 O O . SER A 1 226 ? 20.038 -23.345 -11.104 1.00 34.06 226 SER A O 1
ATOM 1790 N N . LYS A 1 227 ? 21.491 -24.861 -11.905 1.00 32.75 227 LYS A N 1
ATOM 1791 C CA . LYS A 1 227 ? 20.617 -26.033 -11.830 1.00 32.75 227 LYS A CA 1
ATOM 1792 C C . LYS A 1 227 ? 20.235 -26.370 -10.374 1.00 32.75 227 LYS A C 1
ATOM 1794 O O . LYS A 1 227 ? 20.746 -27.337 -9.827 1.00 32.75 227 LYS A O 1
ATOM 1799 N N . SER A 1 228 ? 19.305 -25.637 -9.778 1.00 34.53 228 SER A N 1
ATOM 1800 C CA . SER A 1 228 ? 18.445 -26.122 -8.699 1.00 34.53 228 SER A CA 1
ATOM 1801 C C . SER A 1 228 ? 16.995 -25.793 -9.079 1.00 34.53 228 SER A C 1
ATOM 1803 O O . SER A 1 228 ? 16.653 -24.677 -9.442 1.00 34.53 228 SER A O 1
ATOM 1805 N N . GLY A 1 229 ? 16.147 -26.819 -9.167 1.00 35.72 229 GLY A N 1
ATOM 1806 C CA . GLY A 1 229 ? 14.694 -26.661 -9.033 1.00 35.72 229 GLY A CA 1
ATOM 1807 C C . GLY A 1 229 ? 13.841 -26.004 -10.135 1.00 35.72 229 GLY A C 1
ATOM 1808 O O . GLY A 1 229 ? 12.646 -25.856 -9.893 1.00 35.72 229 GLY A O 1
ATOM 1809 N N . VAL A 1 230 ? 14.334 -25.638 -11.327 1.00 39.41 230 VAL A N 1
ATOM 1810 C CA . VAL A 1 230 ? 13.475 -24.975 -12.345 1.00 39.41 230 VAL A CA 1
ATOM 1811 C C . VAL A 1 230 ? 12.388 -25.921 -12.896 1.00 39.41 230 VAL A C 1
ATOM 1813 O O . VAL A 1 230 ? 12.631 -26.713 -13.812 1.00 39.41 230 VAL A O 1
ATOM 1816 N N . ARG A 1 231 ? 11.148 -25.811 -12.399 1.00 38.53 231 ARG A N 1
ATOM 1817 C CA . ARG A 1 231 ? 9.961 -26.455 -12.993 1.00 38.53 231 ARG A CA 1
ATOM 1818 C C . ARG A 1 231 ? 9.374 -25.556 -14.085 1.00 38.53 231 ARG A C 1
ATOM 1820 O O . ARG A 1 231 ? 8.499 -24.737 -13.833 1.00 38.53 231 ARG A O 1
ATOM 1827 N N . LYS A 1 232 ? 9.791 -25.754 -15.341 1.00 40.00 232 LYS A N 1
ATOM 1828 C CA . LYS A 1 232 ? 9.077 -25.188 -16.504 1.00 40.00 232 LYS A CA 1
ATOM 1829 C C . LYS A 1 232 ? 7.820 -26.014 -16.786 1.00 40.00 232 LYS A C 1
ATOM 1831 O O . LYS A 1 232 ? 7.912 -27.091 -17.371 1.00 40.00 232 LYS A O 1
ATOM 1836 N N . ARG A 1 233 ? 6.634 -25.527 -16.409 1.00 37.59 233 ARG A N 1
ATOM 1837 C CA . ARG A 1 233 ? 5.365 -26.082 -16.913 1.00 37.59 233 ARG A CA 1
ATOM 1838 C C . ARG A 1 233 ? 4.987 -25.369 -18.211 1.00 37.59 233 ARG A C 1
ATOM 1840 O O . ARG A 1 233 ? 4.274 -24.378 -18.192 1.00 37.59 233 ARG A O 1
ATOM 1847 N N . ASN A 1 234 ? 5.429 -25.909 -19.347 1.00 35.34 234 ASN A N 1
ATOM 1848 C CA . ASN A 1 234 ? 4.883 -25.533 -20.654 1.00 35.34 234 ASN A CA 1
ATOM 1849 C C . ASN A 1 234 ? 3.468 -26.116 -20.793 1.00 35.34 234 ASN A C 1
ATOM 1851 O O . ASN A 1 234 ? 3.296 -27.224 -21.300 1.00 35.34 234 ASN A O 1
ATOM 1855 N N . LYS A 1 235 ? 2.445 -25.385 -20.342 1.00 38.50 235 LYS A N 1
ATOM 1856 C CA . LYS A 1 235 ? 1.060 -25.640 -20.751 1.00 38.50 235 LYS A CA 1
ATOM 1857 C C . LYS A 1 235 ? 0.761 -24.756 -21.958 1.00 38.50 235 LYS A C 1
ATOM 1859 O O . LYS A 1 235 ? 0.464 -23.580 -21.811 1.00 38.50 235 LYS A O 1
ATOM 1864 N N . LYS A 1 236 ? 0.863 -25.332 -23.159 1.00 36.84 236 LYS A N 1
ATOM 1865 C CA . LYS A 1 236 ? 0.371 -24.730 -24.408 1.00 36.84 236 LYS A CA 1
ATOM 1866 C C . LYS A 1 236 ? -1.147 -24.489 -24.284 1.00 36.84 236 LYS A C 1
ATOM 1868 O O . LYS A 1 236 ? -1.892 -25.404 -24.606 1.00 36.84 236 LYS A O 1
ATOM 1873 N N . ALA A 1 237 ? -1.571 -23.346 -23.733 1.00 33.97 237 ALA A N 1
ATOM 1874 C CA . ALA A 1 237 ? -2.902 -22.715 -23.876 1.00 33.97 237 ALA A CA 1
ATOM 1875 C C . ALA A 1 237 ? -3.168 -21.575 -22.862 1.00 33.97 237 ALA A C 1
ATOM 1877 O O . ALA A 1 237 ? -4.107 -20.817 -23.064 1.00 33.97 237 ALA A O 1
ATOM 1878 N N . LEU A 1 238 ? -2.385 -21.429 -21.788 1.00 38.97 238 LEU A N 1
ATOM 1879 C CA . LEU A 1 238 ? -2.463 -20.294 -20.852 1.00 38.97 238 LEU A CA 1
ATOM 1880 C C . LEU A 1 238 ? -1.055 -19.706 -20.687 1.00 38.97 238 LEU A C 1
ATOM 1882 O O . LEU A 1 238 ? -0.092 -20.448 -20.860 1.00 38.97 238 LEU A O 1
ATOM 1886 N N . GLY A 1 239 ? -0.958 -18.404 -20.408 1.00 53.78 239 GLY A N 1
ATOM 1887 C CA . GLY A 1 239 ? 0.248 -17.563 -20.409 1.00 53.78 239 GLY A CA 1
ATOM 1888 C C . GLY A 1 239 ? 1.579 -18.185 -19.951 1.00 53.78 239 GLY A C 1
ATOM 1889 O O . GLY A 1 239 ? 1.644 -19.159 -19.198 1.00 53.78 239 GLY A O 1
ATOM 1890 N N . SER A 1 240 ? 2.684 -17.599 -20.413 1.00 65.69 240 SER A N 1
ATOM 1891 C CA . SER A 1 240 ? 4.046 -18.001 -20.051 1.00 65.69 240 SER A CA 1
ATOM 1892 C C . SER A 1 240 ? 4.289 -17.809 -18.545 1.00 65.69 240 SER A C 1
ATOM 1894 O O . SER A 1 240 ? 4.416 -16.689 -18.075 1.00 65.69 240 SER A O 1
ATOM 1896 N N . LEU A 1 241 ? 4.368 -18.898 -17.770 1.00 72.00 241 LEU A N 1
ATOM 1897 C CA . LEU A 1 241 ? 4.712 -18.880 -16.339 1.00 72.00 241 LEU A CA 1
ATOM 1898 C C . LEU A 1 241 ? 6.071 -19.556 -16.111 1.00 72.00 241 LEU A C 1
ATOM 1900 O O . LEU A 1 241 ? 6.300 -20.689 -16.547 1.00 72.00 241 LEU A O 1
ATOM 1904 N N . VAL A 1 242 ? 6.964 -18.885 -15.390 1.00 76.38 242 VAL A N 1
ATOM 1905 C CA . VAL A 1 242 ? 8.272 -19.394 -14.974 1.00 76.38 242 VAL A CA 1
ATOM 1906 C C . VAL A 1 242 ? 8.389 -19.300 -13.458 1.00 76.38 242 VAL A C 1
ATOM 1908 O O . VAL A 1 242 ? 8.344 -18.219 -12.889 1.00 76.38 242 VAL A O 1
ATOM 1911 N N . GLU A 1 243 ? 8.593 -20.440 -12.806 1.00 76.31 243 GLU A N 1
ATOM 1912 C CA . GLU A 1 243 ? 8.864 -20.519 -11.370 1.00 76.31 243 GLU A CA 1
ATOM 1913 C C . GLU A 1 243 ? 10.307 -20.988 -11.151 1.00 76.31 243 GLU A C 1
ATOM 1915 O O . GLU A 1 243 ? 10.747 -22.000 -11.710 1.00 76.31 243 GLU A O 1
ATOM 1920 N N . VAL A 1 244 ? 11.047 -20.224 -10.351 1.00 74.38 244 VAL A N 1
ATOM 1921 C CA . VAL A 1 244 ? 12.411 -20.515 -9.914 1.00 74.38 244 VAL A CA 1
ATOM 1922 C C . VAL A 1 244 ? 12.374 -20.757 -8.410 1.00 74.38 244 VAL A C 1
ATOM 1924 O O . VAL A 1 244 ? 11.999 -19.874 -7.639 1.00 74.38 244 VAL A O 1
ATOM 1927 N N . ILE A 1 245 ? 12.752 -21.968 -8.012 1.00 71.75 245 ILE A N 1
ATOM 1928 C CA . ILE A 1 245 ? 12.925 -22.367 -6.615 1.00 71.75 245 ILE A CA 1
ATOM 1929 C C . ILE A 1 245 ? 14.431 -22.442 -6.381 1.00 71.75 245 ILE A C 1
ATOM 1931 O O . ILE A 1 245 ? 15.108 -23.146 -7.134 1.00 71.75 245 ILE A O 1
ATOM 1935 N N . LEU A 1 246 ? 14.933 -21.679 -5.412 1.00 65.94 246 LEU A N 1
ATOM 1936 C CA . LEU A 1 246 ? 16.367 -21.502 -5.162 1.00 65.94 246 LEU A CA 1
ATOM 1937 C C . LEU A 1 246 ? 16.891 -22.479 -4.112 1.00 65.94 246 LEU A C 1
ATOM 1939 O O . LEU A 1 246 ? 16.197 -22.671 -3.088 1.00 65.94 246 LEU A O 1
#

Foldseek 3Di:
DQCPQVVPQPPDDDAQEDADEQAADQEGHPSQLVCCPRVQNHQYYEYENHANHAAAHQLQNRARHAEYYYEQNANHAEDQCRNNVPDPPPVVVPDPAAAEGLNRHAEYAAYNHQNHEDPDADPPVDPRYHYNQRHAEYHYENHARHADDHLSSAHLNHAYYEYEEHNHLCLAACLSNVNNQQHAEYEYELYADLDHRPNPDAHPNHFKYKYWNHNVLVDDDDPPDPPDDWDQDPDPPGTGITMDGD

Solvent-accessible surface area (backbone atoms only — not comparable to full-atom values): 12962 Å² total; per-residue (Å²): 130,65,66,62,64,58,76,54,60,65,85,66,84,70,56,37,68,47,78,48,64,63,43,73,36,55,60,75,46,75,63,54,67,44,33,57,76,52,42,44,49,24,29,34,40,36,42,33,45,21,54,46,28,43,59,58,48,47,58,22,57,23,63,43,24,30,36,42,37,46,29,38,29,45,44,25,32,54,59,66,64,25,32,55,50,83,84,79,53,81,76,59,84,72,54,98,60,69,48,64,27,20,63,40,21,28,36,44,37,44,29,37,24,57,45,26,40,40,90,64,64,75,76,73,86,46,104,42,64,45,54,29,68,50,28,31,36,42,36,42,25,36,20,54,43,23,66,50,82,51,65,70,80,52,33,60,53,25,27,35,39,38,41,32,37,43,36,24,42,57,56,54,38,33,59,85,58,61,72,27,63,44,33,28,35,42,36,43,29,44,31,86,44,71,56,77,44,41,58,77,64,82,44,98,47,29,41,38,41,38,41,28,51,30,46,30,70,76,52,86,68,90,77,82,68,74,96,49,68,69,57,74,66,84,54,96,85,60,72,65,51,44,44,42,37,100

InterPro domains:
  IPR032675 Leucine-rich repeat domain superfamily [G3DSA:3.80.10.10] (2-165)
  IPR056789 R13L1/DRL21-like, LRR repeat region [PF25019] (2-71)

Sequence (246 aa):
MEGVLENLGPHKSSLEELVIQSYVGFMFPPWMFSVQFVLSNIIHLKLFQCPNLKVLPALGKLQFLEQLHLLDLIAVKQLGTDLLRIGNDASMSSLSSPVVLFPKLRLLELKGLPEWEEEHDVPTTSNNTNIMPHLNTLMISNCPKLKVVPHYLFPLQLEGMKLWKDVGVISISLMSITHSSNLKSLEILDFPHSFLPNGLKPTHATSRIVFGECQFLDFKPSLKVSKSGVRKRNKKALGSLVEVIL

Nearest PDB structures (foldseek):
  3g04-assembly1_C  TM=5.803E-01  e=4.019E-01  Homo sapiens
  8tzf-assembly1_A  TM=3.327E-01  e=5.960E-02  Homo sapiens
  3wo9-assembly1_A  TM=4.660E-01  e=7.722E-01  Lethenteron camtschaticum
  3brw-assembly1_A  TM=4.936E-01  e=1.411E+00  Homo sapiens
  6ssh-assembly1_A  TM=4.818E-01  e=3.853E+00  Thermochaetoides thermophila

Radius of gyration: 19.61 Å; Cα contacts (8 Å, |Δi|>4): 574; chains: 1; bounding box: 46×47×50 Å

pLDDT: mean 76.63, std 17.78, range [30.78, 98.25]